Protein AF-Q206L1-F1 (afdb_monomer_lite)

Secondary structure (DSSP, 8-state):
---EEEETTEEEEEHHHHHHHTSTTS-HHHHHHHHHHTTPPPEEPPHHHHHHHHHTTSS-TT----EEEEHHHHHHHHHHHHHSS----S--HHHHHHHHTT-TT-TT-EEEEE-GGG-EEEEE-GGG-SSTT---EEETTT--EE-HHHHTT--SSPP-SSS--TT--GGGGGGT-EE-GGGTT--

Structure (mmCIF, N/CA/C/O backbone):
data_AF-Q206L1-F1
#
_entry.id   AF-Q206L1-F1
#
loop_
_atom_site.group_PDB
_atom_site.id
_atom_site.type_symbol
_atom_site.label_atom_id
_atom_site.label_alt_id
_atom_site.label_comp_id
_atom_site.label_asym_id
_atom_site.label_entity_id
_atom_site.label_seq_id
_atom_site.pdbx_PDB_ins_code
_atom_site.Cartn_x
_atom_site.Cartn_y
_atom_site.Cartn_z
_atom_site.occupancy
_atom_site.B_iso_or_equiv
_atom_site.auth_seq_id
_atom_site.auth_comp_id
_atom_site.auth_asym_id
_atom_site.auth_atom_id
_atom_site.pdbx_PDB_model_num
ATOM 1 N N . THR A 1 1 ? -6.401 2.560 -10.854 1.00 87.06 1 THR A N 1
ATOM 2 C CA . THR A 1 1 ? -6.120 1.161 -11.241 1.00 87.06 1 THR A CA 1
ATOM 3 C C . THR A 1 1 ? -4.678 1.054 -11.681 1.00 87.06 1 THR A C 1
ATOM 5 O O . THR A 1 1 ? -4.236 1.951 -12.383 1.00 87.06 1 THR A O 1
ATOM 8 N N . ILE A 1 2 ? -3.950 0.020 -11.250 1.00 95.31 2 ILE A N 1
ATOM 9 C CA . ILE A 1 2 ? -2.530 -0.194 -11.577 1.00 95.31 2 ILE A CA 1
ATOM 10 C C . ILE A 1 2 ? -2.391 -1.549 -12.277 1.00 95.31 2 ILE A C 1
ATOM 12 O O . ILE A 1 2 ? -2.955 -2.538 -11.804 1.00 95.31 2 ILE A O 1
ATOM 16 N N . SER A 1 3 ? -1.661 -1.594 -13.390 1.00 96.69 3 SER A N 1
ATOM 17 C CA . SER A 1 3 ? -1.400 -2.824 -14.142 1.00 96.69 3 SER A CA 1
ATOM 18 C C . SER A 1 3 ? -0.397 -3.704 -13.397 1.00 96.69 3 SER A C 1
ATOM 20 O O . SER A 1 3 ? 0.525 -3.206 -12.746 1.00 96.69 3 SER A O 1
ATOM 22 N N . CYS A 1 4 ? -0.571 -5.024 -13.472 1.00 97.00 4 CYS A N 1
ATOM 23 C CA . CYS A 1 4 ? 0.280 -5.975 -12.761 1.00 97.00 4 CYS A CA 1
ATOM 24 C C . CYS A 1 4 ? 0.415 -7.309 -13.500 1.00 97.00 4 CYS A C 1
ATOM 26 O O . CYS A 1 4 ? -0.412 -7.650 -14.343 1.00 97.00 4 CYS A O 1
ATOM 28 N N . PHE A 1 5 ? 1.440 -8.071 -13.124 1.00 97.12 5 PHE A N 1
ATOM 29 C CA . PHE A 1 5 ? 1.641 -9.468 -13.507 1.00 97.12 5 PHE A CA 1
ATOM 30 C C . PHE A 1 5 ? 1.556 -10.354 -12.265 1.00 97.12 5 PHE A C 1
ATOM 32 O O . PHE A 1 5 ? 1.942 -9.925 -11.181 1.00 97.12 5 PHE A O 1
ATOM 39 N N . VAL A 1 6 ? 1.087 -11.593 -12.396 1.00 95.38 6 VAL A N 1
ATOM 40 C CA . VAL A 1 6 ? 1.161 -12.574 -11.302 1.00 95.38 6 VAL A CA 1
ATOM 41 C C . VAL A 1 6 ? 2.458 -13.363 -11.456 1.00 95.38 6 VAL A C 1
ATOM 43 O O . VAL A 1 6 ? 2.647 -14.041 -12.460 1.00 95.38 6 VAL A O 1
ATOM 46 N N . VAL A 1 7 ? 3.359 -13.258 -10.477 1.00 92.44 7 VAL A N 1
ATOM 47 C CA . VAL A 1 7 ? 4.666 -13.933 -10.479 1.00 92.44 7 VAL A CA 1
ATOM 48 C C . VAL A 1 7 ? 4.878 -14.575 -9.114 1.00 92.44 7 VAL A C 1
ATOM 50 O O . VAL A 1 7 ? 4.845 -13.886 -8.096 1.00 92.44 7 VAL A O 1
ATOM 53 N N . GLY A 1 8 ? 5.075 -15.896 -9.082 1.00 87.75 8 GLY A N 1
ATOM 54 C CA . GLY A 1 8 ? 5.269 -16.632 -7.827 1.00 87.75 8 GLY A CA 1
ATOM 55 C C . GLY A 1 8 ? 4.075 -16.535 -6.870 1.00 87.75 8 GLY A C 1
ATOM 56 O O . GLY A 1 8 ? 4.268 -16.410 -5.668 1.00 87.75 8 GLY A O 1
ATOM 57 N N . GLY A 1 9 ? 2.845 -16.518 -7.400 1.00 89.06 9 GLY A N 1
ATOM 58 C CA . GLY A 1 9 ? 1.613 -16.434 -6.603 1.00 89.06 9 GLY A CA 1
ATOM 59 C C . GLY A 1 9 ? 1.243 -15.030 -6.110 1.00 89.06 9 GLY A C 1
ATOM 60 O O . GLY A 1 9 ? 0.173 -14.856 -5.537 1.00 89.06 9 GLY A O 1
ATOM 61 N N . GLU A 1 10 ? 2.068 -14.013 -6.376 1.00 91.69 10 GLU A N 1
ATOM 62 C CA . GLU A 1 10 ? 1.824 -12.640 -5.933 1.00 91.69 10 GLU A CA 1
ATOM 63 C C . GLU A 1 10 ? 1.714 -11.666 -7.112 1.00 91.69 10 GLU A C 1
ATOM 65 O O . GLU A 1 10 ? 2.395 -11.797 -8.133 1.00 91.69 10 GLU A O 1
ATOM 70 N N . LYS A 1 11 ? 0.852 -10.654 -6.970 1.00 95.06 11 LYS A N 1
ATOM 71 C CA . LYS A 1 11 ? 0.745 -9.563 -7.943 1.00 95.06 11 LYS A CA 1
ATOM 72 C C . LYS A 1 11 ? 1.973 -8.655 -7.847 1.00 95.06 11 LYS A C 1
ATOM 74 O O . LYS A 1 11 ? 2.296 -8.146 -6.778 1.00 95.06 11 LYS A O 1
ATOM 79 N N . ARG A 1 12 ? 2.611 -8.412 -8.986 1.00 96.69 12 ARG A N 1
ATOM 80 C CA . ARG A 1 12 ? 3.747 -7.512 -9.200 1.00 96.69 12 ARG A CA 1
ATOM 81 C C . ARG A 1 12 ? 3.274 -6.325 -10.039 1.00 96.69 12 ARG A C 1
ATOM 83 O O . ARG A 1 12 ? 2.954 -6.489 -11.214 1.00 96.69 12 ARG A O 1
ATOM 90 N N . LEU A 1 13 ? 3.152 -5.158 -9.422 1.00 97.38 13 LEU A N 1
ATOM 91 C CA . LEU A 1 13 ? 2.578 -3.942 -9.987 1.00 97.38 13 LEU A CA 1
ATOM 92 C C . LEU A 1 13 ? 3.625 -3.143 -10.756 1.00 97.38 13 LEU A C 1
ATOM 94 O O . LEU A 1 13 ? 4.782 -3.087 -10.349 1.00 97.38 13 LEU A O 1
ATOM 98 N N . CYS A 1 14 ? 3.194 -2.474 -11.824 1.00 97.56 14 CYS A N 1
ATOM 99 C CA . CYS A 1 14 ? 4.008 -1.533 -12.587 1.00 97.56 14 CYS A CA 1
ATOM 100 C C . CYS A 1 14 ? 4.418 -0.341 -11.707 1.00 97.56 14 CYS A C 1
ATOM 102 O O . CYS A 1 14 ? 3.600 0.531 -11.398 1.00 97.56 14 CYS A O 1
ATOM 104 N N . LEU A 1 15 ? 5.693 -0.294 -11.307 1.00 96.00 15 LEU A N 1
ATOM 105 C CA . LEU A 1 15 ? 6.209 0.730 -10.398 1.00 96.00 15 LEU A CA 1
ATOM 106 C C . LEU A 1 15 ? 6.062 2.154 -10.969 1.00 96.00 15 LEU A C 1
ATOM 108 O O . LEU A 1 15 ? 5.567 3.012 -10.239 1.00 96.00 15 LEU A O 1
ATOM 112 N N . PRO A 1 16 ? 6.364 2.433 -12.258 1.00 94.81 16 PRO A N 1
ATOM 113 C CA . PRO A 1 16 ? 6.141 3.760 -12.835 1.00 94.81 16 PRO A CA 1
ATOM 114 C C . PRO A 1 16 ? 4.704 4.277 -12.698 1.00 94.81 16 PRO A C 1
ATOM 116 O O . PRO A 1 16 ? 4.509 5.471 -12.491 1.00 94.81 16 PRO A O 1
ATOM 119 N N . GLN A 1 17 ? 3.690 3.406 -12.776 1.00 95.38 17 GLN A N 1
ATOM 120 C CA . GLN A 1 17 ? 2.304 3.835 -12.572 1.00 95.38 17 GLN A CA 1
ATOM 121 C C . GLN A 1 17 ? 2.068 4.280 -11.128 1.00 95.38 17 GLN A C 1
ATOM 123 O O . GLN A 1 17 ? 1.460 5.322 -10.916 1.00 95.38 17 GLN A O 1
ATOM 128 N N . ILE A 1 18 ? 2.584 3.539 -10.142 1.00 94.62 18 ILE A N 1
ATOM 129 C CA . ILE A 1 18 ? 2.449 3.894 -8.720 1.00 94.62 18 ILE A CA 1
ATOM 130 C C . ILE A 1 18 ? 3.124 5.238 -8.438 1.00 94.62 18 ILE A C 1
ATOM 132 O O . ILE A 1 18 ? 2.504 6.107 -7.824 1.00 94.62 18 ILE A O 1
ATOM 136 N N . LEU A 1 19 ? 4.354 5.421 -8.925 1.00 93.00 19 LEU A N 1
ATOM 137 C CA . LEU A 1 19 ? 5.126 6.652 -8.738 1.00 93.00 19 LEU A CA 1
ATOM 138 C C . LEU A 1 19 ? 4.424 7.864 -9.365 1.00 93.00 19 LEU A C 1
ATOM 140 O O . LEU A 1 19 ? 4.343 8.917 -8.747 1.00 93.00 19 LEU A O 1
ATOM 144 N N . ASN A 1 20 ? 3.859 7.704 -10.564 1.00 91.81 20 ASN A N 1
ATOM 145 C CA . ASN A 1 20 ? 3.236 8.808 -11.295 1.00 91.81 20 ASN A CA 1
ATOM 146 C C . ASN A 1 20 ? 1.766 9.059 -10.922 1.00 91.81 20 ASN A C 1
ATOM 148 O O . ASN A 1 20 ? 1.205 10.070 -11.350 1.00 91.81 20 ASN A O 1
ATOM 152 N N . SER A 1 21 ? 1.128 8.166 -10.155 1.00 91.31 21 SER A N 1
ATOM 153 C CA . SER A 1 21 ? -0.271 8.325 -9.743 1.00 91.31 21 SER A CA 1
ATOM 154 C C . SER A 1 21 ? -0.465 8.416 -8.232 1.00 91.31 21 SER A C 1
ATOM 156 O O . SER A 1 21 ? -1.065 9.375 -7.766 1.00 91.31 21 SER A O 1
ATOM 158 N N . VAL A 1 22 ? -0.011 7.421 -7.463 1.00 89.06 22 VAL A N 1
ATOM 159 C CA . VAL A 1 22 ? -0.307 7.318 -6.020 1.00 89.06 22 VAL A CA 1
ATOM 160 C C . VAL A 1 22 ? 0.711 8.093 -5.192 1.00 89.06 22 VAL A C 1
ATOM 162 O O . VAL A 1 22 ? 0.342 8.728 -4.212 1.00 89.06 22 VAL A O 1
ATOM 165 N N . LEU A 1 23 ? 1.982 8.049 -5.593 1.00 91.50 23 LEU A N 1
ATOM 166 C CA . LEU A 1 23 ? 3.100 8.650 -4.861 1.00 91.50 23 LEU A CA 1
ATOM 167 C C . LEU A 1 23 ? 3.676 9.879 -5.577 1.00 91.50 23 LEU A C 1
ATOM 169 O O . LEU A 1 23 ? 4.836 10.224 -5.375 1.00 91.50 23 LEU A O 1
ATOM 173 N N . ARG A 1 24 ? 2.863 10.540 -6.409 1.00 92.44 24 ARG A N 1
ATOM 174 C CA . ARG A 1 24 ? 3.289 11.667 -7.253 1.00 92.44 24 ARG A CA 1
ATOM 175 C C . ARG A 1 24 ? 3.844 12.846 -6.448 1.00 92.44 24 ARG A C 1
ATOM 177 O O . ARG A 1 24 ? 4.715 13.555 -6.941 1.00 92.44 24 ARG A O 1
ATOM 184 N N . ASP A 1 25 ? 3.344 13.035 -5.231 1.00 89.31 25 ASP A N 1
ATOM 185 C CA . ASP A 1 25 ? 3.711 14.152 -4.357 1.00 89.31 25 ASP A CA 1
ATOM 186 C C . ASP A 1 25 ? 4.982 13.883 -3.526 1.00 89.31 25 ASP A C 1
ATOM 188 O O . ASP A 1 25 ? 5.406 14.737 -2.750 1.00 89.31 25 ASP A O 1
ATOM 192 N N . PHE A 1 26 ? 5.614 12.715 -3.695 1.00 90.25 26 PHE A N 1
ATOM 193 C CA . PHE A 1 26 ? 6.848 12.341 -3.006 1.00 90.25 26 PHE A CA 1
ATOM 194 C C . PHE A 1 26 ? 8.031 12.340 -3.968 1.00 90.25 26 PHE A C 1
ATOM 196 O O . PHE A 1 26 ? 7.932 11.915 -5.121 1.00 90.25 26 PHE A O 1
ATOM 203 N N . SER A 1 27 ? 9.192 12.784 -3.487 1.00 92.12 27 SER A N 1
ATOM 204 C CA . SER A 1 27 ? 10.408 12.717 -4.293 1.00 92.12 27 SER A CA 1
ATOM 205 C C . SER A 1 27 ? 10.896 11.272 -4.420 1.00 92.12 27 SER A C 1
ATOM 207 O O . SER A 1 27 ? 10.748 10.462 -3.504 1.00 92.12 27 SER A O 1
ATOM 209 N N . LEU A 1 28 ? 11.561 10.947 -5.532 1.00 90.56 28 LEU A N 1
ATOM 210 C CA . LEU A 1 28 ? 12.169 9.621 -5.704 1.00 90.56 28 LEU A CA 1
ATOM 211 C C . LEU A 1 28 ? 13.177 9.299 -4.595 1.00 90.56 28 LEU A C 1
ATOM 213 O O . LEU A 1 28 ? 13.288 8.147 -4.193 1.00 90.56 28 LEU A O 1
ATOM 217 N N . GLN A 1 29 ? 13.880 10.306 -4.071 1.00 92.38 29 GLN A N 1
ATOM 218 C CA . GLN A 1 29 ? 14.803 10.126 -2.954 1.00 92.38 29 GLN A CA 1
ATOM 219 C C . GLN A 1 29 ? 14.070 9.690 -1.677 1.00 92.38 29 GLN A C 1
ATOM 221 O O . GLN A 1 29 ? 14.523 8.765 -1.010 1.00 92.38 29 GLN A O 1
ATOM 226 N N . GLN A 1 30 ? 12.930 10.314 -1.358 1.00 91.00 30 GLN A N 1
ATOM 227 C CA . GLN A 1 30 ? 12.102 9.921 -0.213 1.00 91.00 30 GLN A CA 1
ATOM 228 C C . GLN A 1 30 ? 11.553 8.505 -0.387 1.00 91.00 30 GLN A C 1
ATOM 230 O O . GLN A 1 30 ? 11.648 7.692 0.528 1.00 91.00 30 GLN A O 1
ATOM 235 N N . ILE A 1 31 ? 11.026 8.196 -1.574 1.00 92.19 31 ILE A N 1
ATOM 236 C CA . ILE A 1 31 ? 10.470 6.875 -1.876 1.00 92.19 31 ILE A CA 1
ATOM 237 C C . ILE A 1 31 ? 11.550 5.796 -1.745 1.00 92.19 31 ILE A C 1
ATOM 239 O O . ILE A 1 31 ? 11.323 4.792 -1.076 1.00 92.19 31 ILE A O 1
ATOM 243 N N . ASN A 1 32 ? 12.734 6.017 -2.322 1.00 92.56 32 ASN A N 1
ATOM 244 C CA . ASN A 1 32 ? 13.849 5.074 -2.227 1.00 92.56 32 ASN A CA 1
ATOM 245 C C . ASN A 1 32 ? 14.324 4.895 -0.778 1.00 92.56 32 ASN A C 1
ATOM 247 O O . ASN A 1 32 ? 14.518 3.763 -0.356 1.00 92.56 32 ASN A O 1
ATOM 251 N N . SER A 1 33 ? 14.416 5.978 0.004 1.00 92.19 33 SER A N 1
ATOM 252 C CA . SER A 1 33 ? 14.779 5.899 1.426 1.00 92.19 33 SER A CA 1
ATOM 253 C C . SER A 1 33 ? 13.815 5.015 2.223 1.00 92.19 33 SER A C 1
ATOM 255 O O . SER A 1 33 ? 14.254 4.231 3.059 1.00 92.19 33 SER A O 1
ATOM 257 N N . VAL A 1 34 ? 12.509 5.122 1.963 1.00 90.56 34 VAL A N 1
ATOM 258 C CA . VAL A 1 34 ? 11.498 4.290 2.634 1.00 90.56 34 VAL A CA 1
ATOM 259 C C . VAL A 1 34 ? 11.535 2.851 2.119 1.00 90.56 34 VAL A C 1
ATOM 261 O O . VAL A 1 34 ? 11.386 1.917 2.904 1.00 90.56 34 VAL A O 1
ATOM 264 N N . CYS A 1 35 ? 11.771 2.637 0.822 1.00 92.56 35 CYS A N 1
ATOM 265 C CA . CYS A 1 35 ? 11.992 1.293 0.288 1.00 92.56 35 CYS A CA 1
ATOM 266 C C . CYS A 1 35 ? 13.179 0.599 0.972 1.00 92.56 35 CYS A C 1
ATOM 268 O O . CYS A 1 35 ? 13.054 -0.568 1.343 1.00 92.56 35 CYS A O 1
ATOM 270 N N . ASP A 1 36 ? 14.288 1.311 1.180 1.00 91.62 36 ASP A N 1
ATOM 271 C CA . ASP A 1 36 ? 15.475 0.779 1.852 1.00 91.62 36 ASP A CA 1
ATOM 272 C C . ASP A 1 36 ? 15.186 0.442 3.324 1.00 91.62 36 ASP A C 1
ATOM 274 O O . ASP A 1 36 ? 15.521 -0.653 3.781 1.00 91.62 36 ASP A O 1
ATOM 278 N N . GLU A 1 37 ? 14.498 1.333 4.048 1.00 89.50 37 GLU A N 1
ATOM 279 C CA . GLU A 1 37 ? 14.105 1.125 5.450 1.00 89.50 37 GLU A CA 1
ATOM 280 C C . GLU A 1 37 ? 13.175 -0.086 5.629 1.00 89.50 37 GLU A C 1
ATOM 282 O O . GLU A 1 37 ? 13.319 -0.862 6.577 1.00 89.50 37 GLU A O 1
ATOM 287 N N . LEU A 1 38 ? 12.230 -0.271 4.704 1.00 88.44 38 LEU A N 1
ATOM 288 C CA . LEU A 1 38 ? 11.248 -1.359 4.733 1.00 88.44 38 LEU A CA 1
ATOM 289 C C . LEU A 1 38 ? 11.743 -2.662 4.095 1.00 88.44 38 LEU A C 1
ATOM 291 O O . LEU A 1 38 ? 10.991 -3.648 4.073 1.00 88.44 38 LEU A O 1
ATOM 295 N N . HIS A 1 39 ? 12.978 -2.668 3.583 1.00 90.81 39 HIS A N 1
ATOM 296 C CA . HIS A 1 39 ? 13.577 -3.762 2.818 1.00 90.81 39 HIS A CA 1
ATOM 297 C C . HIS A 1 39 ? 12.719 -4.204 1.621 1.00 90.81 39 HIS A C 1
ATOM 299 O O . HIS A 1 39 ? 12.526 -5.394 1.368 1.00 90.81 39 HIS A O 1
ATOM 305 N N . ILE A 1 40 ? 12.185 -3.234 0.879 1.00 92.50 40 ILE A N 1
ATOM 306 C CA . ILE A 1 40 ? 11.363 -3.472 -0.307 1.00 92.50 40 ILE A CA 1
ATOM 307 C C . ILE A 1 40 ? 12.257 -3.749 -1.513 1.00 92.50 40 ILE A C 1
ATOM 309 O O . ILE A 1 40 ? 13.056 -2.913 -1.932 1.00 92.50 40 ILE A O 1
ATOM 313 N N . TYR A 1 41 ? 12.056 -4.909 -2.136 1.00 91.88 41 TYR A N 1
ATOM 314 C CA . TYR A 1 41 ? 12.749 -5.280 -3.364 1.00 91.88 41 TYR A CA 1
ATOM 315 C C . TYR A 1 41 ? 11.878 -5.037 -4.602 1.00 91.88 41 TYR A C 1
ATOM 317 O O . TYR A 1 41 ? 10.851 -5.691 -4.807 1.00 91.88 41 TYR A O 1
ATOM 325 N N . CYS A 1 42 ? 12.331 -4.136 -5.476 1.00 94.50 42 CYS A N 1
ATOM 326 C CA . CYS A 1 42 ? 11.728 -3.917 -6.788 1.00 94.50 42 CYS A CA 1
ATOM 327 C C . CYS A 1 42 ? 12.460 -4.737 -7.862 1.00 94.50 42 CYS A C 1
ATOM 329 O O . CYS A 1 42 ? 13.630 -4.496 -8.157 1.00 94.50 42 CYS A O 1
ATOM 331 N N . SER A 1 43 ? 11.762 -5.687 -8.483 1.00 94.94 43 SER A N 1
ATOM 332 C CA . SER A 1 43 ? 12.305 -6.498 -9.579 1.00 94.94 43 SER A CA 1
ATOM 333 C C . SER A 1 43 ? 12.213 -5.758 -10.913 1.00 94.94 43 SER A C 1
ATOM 335 O O . SER A 1 43 ? 11.351 -4.904 -11.099 1.00 94.94 43 SER A O 1
ATOM 337 N N . ARG A 1 44 ? 13.041 -6.115 -11.894 1.00 96.50 44 ARG A N 1
ATOM 338 C CA . ARG A 1 44 ? 12.900 -5.606 -13.267 1.00 96.50 44 ARG A CA 1
ATOM 339 C C . ARG A 1 44 ? 11.920 -6.473 -14.064 1.00 96.50 44 ARG A C 1
ATOM 341 O O . ARG A 1 44 ? 11.883 -7.683 -13.865 1.00 96.50 44 ARG A O 1
ATOM 348 N N . CYS A 1 45 ? 11.160 -5.866 -14.975 1.00 97.19 45 CYS A N 1
ATOM 349 C CA . CYS A 1 45 ? 10.383 -6.603 -15.973 1.00 97.19 45 CYS A CA 1
ATOM 350 C C . CYS A 1 45 ? 11.287 -7.504 -16.830 1.00 97.19 45 CYS A C 1
ATOM 352 O O . CYS A 1 45 ? 12.401 -7.110 -17.188 1.00 97.19 45 CYS A O 1
ATOM 354 N N . THR A 1 46 ? 10.772 -8.667 -17.229 1.00 97.75 46 THR A N 1
ATOM 355 C CA . THR A 1 46 ? 11.318 -9.429 -18.362 1.00 97.75 46 THR A CA 1
ATOM 356 C C . THR A 1 46 ? 11.052 -8.693 -19.682 1.00 97.75 46 THR A C 1
ATOM 358 O O . THR A 1 46 ? 10.253 -7.752 -19.724 1.00 97.75 46 THR A O 1
ATOM 361 N N . ALA A 1 47 ? 11.703 -9.117 -20.772 1.00 97.44 47 ALA A N 1
ATOM 362 C CA . ALA A 1 47 ? 11.448 -8.557 -22.102 1.00 97.44 47 ALA A CA 1
ATOM 363 C C . ALA A 1 47 ? 9.959 -8.665 -22.485 1.00 97.44 47 ALA A C 1
ATOM 365 O O . ALA A 1 47 ? 9.355 -7.665 -22.866 1.00 97.44 47 ALA A O 1
ATOM 366 N N . ASP A 1 48 ? 9.348 -9.832 -22.257 1.00 97.69 48 ASP A N 1
ATOM 367 C CA . ASP A 1 48 ? 7.931 -10.077 -22.555 1.00 97.69 48 ASP A CA 1
ATOM 368 C C . ASP A 1 48 ? 6.998 -9.191 -21.720 1.00 97.69 48 ASP A C 1
ATOM 370 O O . ASP A 1 48 ? 6.058 -8.594 -22.240 1.00 97.69 48 ASP A O 1
ATOM 374 N N . GLN A 1 49 ? 7.271 -9.048 -20.417 1.00 97.75 49 GLN A N 1
ATOM 375 C CA . GLN A 1 49 ? 6.487 -8.174 -19.538 1.00 97.75 49 GLN A CA 1
ATOM 376 C C . GLN A 1 49 ? 6.573 -6.708 -19.976 1.00 97.75 49 GLN A C 1
ATOM 378 O O . GLN A 1 49 ? 5.565 -6.000 -19.972 1.00 97.75 49 GLN A O 1
ATOM 383 N N . LEU A 1 50 ? 7.769 -6.248 -20.357 1.00 98.00 50 LEU A N 1
ATOM 384 C CA . LEU A 1 50 ? 7.978 -4.884 -20.833 1.00 98.00 50 LEU A CA 1
ATOM 385 C C . LEU A 1 50 ? 7.216 -4.630 -22.140 1.00 98.00 50 LEU A C 1
ATOM 387 O O . LEU A 1 50 ? 6.578 -3.586 -22.265 1.00 98.00 50 LEU A O 1
ATOM 391 N N . GLU A 1 51 ? 7.248 -5.579 -23.075 1.00 97.88 51 GLU A N 1
ATOM 392 C CA . GLU A 1 51 ? 6.532 -5.472 -24.349 1.00 97.88 51 GLU A CA 1
ATOM 393 C C . GLU A 1 51 ? 5.014 -5.428 -24.143 1.00 97.88 51 GLU A C 1
ATOM 395 O O . GLU A 1 51 ? 4.342 -4.550 -24.679 1.00 97.88 51 GLU A O 1
ATOM 400 N N . ILE A 1 52 ? 4.469 -6.285 -23.271 1.00 97.88 52 ILE A N 1
ATOM 401 C CA . ILE A 1 52 ? 3.039 -6.266 -22.928 1.00 97.88 52 ILE A CA 1
ATOM 402 C C . ILE A 1 52 ? 2.624 -4.897 -22.372 1.00 97.88 52 ILE A C 1
ATOM 404 O O . ILE A 1 52 ? 1.596 -4.353 -22.776 1.00 97.88 52 ILE A O 1
ATOM 408 N N . LEU A 1 53 ? 3.416 -4.305 -21.469 1.00 97.50 53 LEU A N 1
ATOM 409 C CA . LEU A 1 53 ? 3.113 -2.977 -20.923 1.00 97.50 53 LEU A CA 1
ATOM 410 C C . LEU A 1 53 ? 3.152 -1.876 -21.995 1.00 97.50 53 LEU A C 1
ATOM 412 O O . LEU A 1 53 ? 2.370 -0.927 -21.904 1.00 97.50 53 LEU A O 1
ATOM 416 N N . LYS A 1 54 ? 4.025 -1.992 -23.002 1.00 97.62 54 LYS A N 1
ATOM 417 C CA . LYS A 1 54 ? 4.098 -1.052 -24.133 1.00 97.62 54 LYS A CA 1
ATOM 418 C C . LYS A 1 54 ? 2.888 -1.178 -25.052 1.00 97.62 54 LYS A C 1
ATOM 420 O O . LYS A 1 54 ? 2.218 -0.184 -25.315 1.00 97.62 54 LYS A O 1
ATOM 425 N N . VAL A 1 55 ? 2.562 -2.399 -25.476 1.00 97.62 55 VAL A N 1
ATOM 426 C CA . VAL A 1 55 ? 1.420 -2.680 -26.362 1.00 97.62 55 VAL A CA 1
ATOM 427 C C . VAL A 1 55 ? 0.092 -2.279 -25.713 1.00 97.62 55 VAL A C 1
ATOM 429 O O . VAL A 1 55 ? -0.782 -1.738 -26.382 1.00 97.62 55 VAL A O 1
ATOM 432 N N . MET A 1 56 ? -0.044 -2.466 -24.398 1.00 96.38 56 MET A N 1
ATOM 433 C CA . MET A 1 56 ? -1.226 -2.041 -23.635 1.00 96.38 56 MET A CA 1
ATOM 434 C C . MET A 1 56 ? -1.276 -0.526 -23.363 1.00 96.38 56 MET A C 1
ATOM 436 O O . MET A 1 56 ? -2.172 -0.061 -22.659 1.00 96.38 56 MET A O 1
ATOM 440 N N . GLY A 1 57 ? -0.312 0.254 -23.867 1.00 95.56 57 GLY A N 1
ATOM 441 C CA . GLY A 1 57 ? -0.263 1.709 -23.702 1.00 95.56 57 GLY A CA 1
ATOM 442 C C . GLY A 1 57 ? 0.045 2.174 -22.276 1.00 95.56 57 GLY A C 1
ATOM 443 O O . GLY A 1 57 ? -0.184 3.334 -21.944 1.00 95.56 57 GLY A O 1
ATOM 444 N N . ILE A 1 58 ? 0.553 1.286 -21.416 1.00 95.94 58 ILE A N 1
ATOM 445 C CA . ILE A 1 58 ? 0.920 1.615 -20.032 1.00 95.94 58 ILE A CA 1
ATOM 446 C C . ILE A 1 58 ? 2.262 2.349 -19.979 1.00 95.94 58 ILE A C 1
ATOM 448 O O . ILE A 1 58 ? 2.456 3.230 -19.143 1.00 95.94 58 ILE A O 1
ATOM 452 N N . LEU A 1 59 ? 3.190 1.977 -20.864 1.00 96.06 59 LEU A N 1
ATOM 453 C CA . LEU A 1 59 ? 4.508 2.590 -21.007 1.00 96.06 59 LEU A CA 1
ATOM 454 C C . LEU A 1 59 ? 4.737 3.029 -22.459 1.00 96.06 59 LEU A C 1
ATOM 456 O O . LEU A 1 59 ? 4.237 2.376 -23.374 1.00 96.06 59 LEU A O 1
ATOM 460 N N . PRO A 1 60 ? 5.531 4.085 -22.704 1.00 96.19 60 PRO A N 1
ATOM 461 C CA . PRO A 1 60 ? 5.917 4.451 -24.062 1.00 96.19 60 PRO A CA 1
ATOM 462 C C . PRO A 1 60 ? 6.843 3.391 -24.679 1.00 96.19 60 PRO A C 1
ATOM 464 O O . PRO A 1 60 ? 7.651 2.773 -23.981 1.00 96.19 60 PRO A O 1
ATOM 467 N N . PHE A 1 61 ? 6.806 3.234 -26.007 1.00 95.69 61 PHE A N 1
ATOM 468 C CA . PHE A 1 61 ? 7.688 2.299 -26.724 1.00 95.69 61 PHE A CA 1
ATOM 469 C C . PHE A 1 61 ? 9.184 2.579 -26.506 1.00 95.69 61 PHE A C 1
ATOM 471 O O . PHE A 1 61 ? 9.993 1.649 -26.527 1.00 95.69 61 PHE A O 1
ATOM 478 N N . SER A 1 62 ? 9.543 3.832 -26.210 1.00 96.75 62 SER A N 1
ATOM 479 C CA . SER A 1 62 ? 10.904 4.259 -25.868 1.00 96.75 62 SER A CA 1
ATOM 480 C C . SER A 1 62 ? 11.376 3.820 -24.477 1.00 96.75 62 SER A C 1
ATOM 482 O O . SER A 1 62 ? 12.557 3.971 -24.175 1.00 96.75 62 SER A O 1
ATOM 484 N N . ALA A 1 63 ? 10.500 3.277 -23.621 1.00 95.62 63 ALA A N 1
ATOM 485 C CA . ALA A 1 63 ? 10.877 2.851 -22.277 1.00 95.62 63 ALA A CA 1
ATOM 486 C C . ALA A 1 63 ? 11.944 1.734 -22.335 1.00 95.62 63 ALA A C 1
ATOM 488 O O . ALA A 1 63 ? 11.673 0.663 -22.895 1.00 95.62 63 ALA A O 1
ATOM 489 N N . PRO A 1 64 ? 13.142 1.944 -21.751 1.00 95.75 64 PRO A N 1
ATOM 490 C CA . PRO A 1 64 ? 14.232 0.970 -21.826 1.00 95.75 64 PRO A CA 1
ATOM 491 C C . PRO A 1 64 ? 14.073 -0.165 -20.808 1.00 95.75 64 PRO A C 1
ATOM 493 O O . PRO A 1 64 ? 14.587 -1.261 -21.001 1.00 95.75 64 PRO A O 1
ATOM 496 N N . SER A 1 65 ? 13.378 0.092 -19.698 1.00 96.31 65 SER A N 1
ATOM 497 C CA . SER A 1 65 ? 13.078 -0.895 -18.662 1.00 96.31 65 SER A CA 1
ATOM 498 C C . SER A 1 65 ? 11.893 -0.438 -17.812 1.00 96.31 65 SER A C 1
ATOM 500 O O . SER A 1 65 ? 11.461 0.712 -17.895 1.00 96.31 65 SER A O 1
ATOM 502 N N . CYS A 1 66 ? 11.373 -1.344 -16.988 1.00 96.75 66 CYS A N 1
ATOM 503 C CA . CYS A 1 66 ? 10.317 -1.057 -16.029 1.00 96.75 66 CYS A CA 1
ATOM 504 C C . CYS A 1 66 ? 10.559 -1.850 -14.741 1.00 96.75 66 CYS A C 1
ATOM 506 O O . CYS A 1 66 ? 10.898 -3.036 -14.796 1.00 96.75 66 CYS A O 1
ATOM 508 N N . GLY A 1 67 ? 10.404 -1.188 -13.595 1.00 96.81 67 GLY A N 1
ATOM 509 C CA . GLY A 1 67 ? 10.414 -1.829 -12.284 1.00 96.81 67 GLY A CA 1
ATOM 510 C C . GLY A 1 67 ? 9.040 -2.393 -11.923 1.00 96.81 67 GLY A C 1
ATOM 511 O O . GLY A 1 67 ? 8.006 -1.842 -12.301 1.00 96.81 67 GLY A O 1
ATOM 512 N N . LEU A 1 68 ? 9.037 -3.474 -11.155 1.00 97.38 68 LEU A N 1
ATOM 513 C CA . LEU A 1 68 ? 7.859 -4.093 -10.573 1.00 97.38 68 LEU A CA 1
ATOM 514 C C . LEU A 1 68 ? 8.013 -4.182 -9.055 1.00 97.38 68 LEU A C 1
ATOM 516 O O . LEU A 1 68 ? 9.067 -4.576 -8.560 1.00 97.38 68 LEU A O 1
ATOM 520 N N . ILE A 1 69 ? 6.941 -3.881 -8.332 1.00 96.94 69 ILE A N 1
ATOM 521 C CA . ILE A 1 69 ? 6.854 -3.983 -6.868 1.00 96.94 69 ILE A CA 1
ATOM 522 C C . ILE A 1 69 ? 5.743 -4.968 -6.496 1.00 96.94 69 ILE A C 1
ATOM 524 O O . ILE A 1 69 ? 4.740 -5.054 -7.203 1.00 96.94 69 ILE A O 1
ATOM 528 N N . THR A 1 70 ? 5.903 -5.760 -5.435 1.00 95.94 70 THR A N 1
ATOM 529 C CA . THR A 1 70 ? 4.815 -6.641 -4.972 1.00 95.94 70 THR A CA 1
ATOM 530 C C . THR A 1 70 ? 3.609 -5.821 -4.520 1.00 95.94 70 THR A C 1
ATOM 532 O O . THR A 1 70 ? 3.738 -4.657 -4.141 1.00 95.94 70 THR A O 1
ATOM 535 N N . LYS A 1 71 ? 2.413 -6.417 -4.538 1.00 94.56 71 LYS A N 1
ATOM 536 C CA . LYS A 1 71 ? 1.219 -5.772 -3.978 1.00 94.56 71 LYS A CA 1
ATOM 537 C C . LYS A 1 71 ? 1.395 -5.465 -2.500 1.00 94.56 71 LYS A C 1
ATOM 539 O O . LYS A 1 71 ? 1.122 -4.340 -2.091 1.00 94.56 71 LYS A O 1
ATOM 544 N N . THR A 1 72 ? 1.909 -6.432 -1.753 1.00 93.25 72 THR A N 1
ATOM 545 C CA . THR A 1 72 ? 2.234 -6.285 -0.338 1.00 93.25 72 THR A CA 1
ATOM 546 C C . THR A 1 72 ? 3.155 -5.088 -0.101 1.00 93.25 72 THR A C 1
ATOM 548 O O . THR A 1 72 ? 2.833 -4.211 0.697 1.00 93.25 72 THR A O 1
ATOM 551 N N . ASP A 1 73 ? 4.278 -5.001 -0.819 1.00 93.69 73 ASP A N 1
ATOM 552 C CA . ASP A 1 73 ? 5.246 -3.921 -0.620 1.00 93.69 73 ASP A CA 1
ATOM 553 C C . ASP A 1 73 ? 4.722 -2.574 -1.114 1.00 93.69 73 ASP A C 1
ATOM 555 O O . ASP A 1 73 ? 5.021 -1.551 -0.507 1.00 93.69 73 ASP A O 1
ATOM 559 N N . ALA A 1 74 ? 3.891 -2.547 -2.160 1.00 94.44 74 ALA A N 1
ATOM 560 C CA . ALA A 1 74 ? 3.213 -1.324 -2.572 1.00 94.44 74 ALA A CA 1
ATOM 561 C C . ALA A 1 74 ? 2.284 -0.798 -1.465 1.00 94.44 74 ALA A C 1
ATOM 563 O O . ALA A 1 74 ? 2.261 0.406 -1.214 1.00 94.44 74 ALA A O 1
ATOM 564 N N . GLU A 1 75 ? 1.551 -1.679 -0.777 1.00 92.00 75 GLU A N 1
ATOM 565 C CA . GLU A 1 75 ? 0.705 -1.302 0.361 1.00 92.00 75 GLU A CA 1
ATOM 566 C C . GLU A 1 75 ? 1.543 -0.844 1.564 1.00 92.00 75 GLU A C 1
ATOM 568 O O . GLU A 1 75 ? 1.223 0.191 2.151 1.00 92.00 75 GLU A O 1
ATOM 573 N N . ARG A 1 76 ? 2.658 -1.525 1.872 1.00 90.00 76 ARG A N 1
ATOM 574 C CA . ARG A 1 76 ? 3.616 -1.110 2.919 1.00 90.00 76 ARG A CA 1
ATOM 575 C C . ARG A 1 76 ? 4.214 0.267 2.638 1.00 90.00 76 ARG A C 1
ATOM 577 O O . ARG A 1 76 ? 4.191 1.131 3.511 1.00 90.00 76 ARG A O 1
ATOM 584 N N . LEU A 1 77 ? 4.693 0.486 1.415 1.00 91.19 77 LEU A N 1
ATOM 585 C CA . LEU A 1 77 ? 5.291 1.744 0.970 1.00 91.19 77 LEU A CA 1
ATOM 586 C C . LEU A 1 77 ? 4.285 2.893 1.023 1.00 91.19 77 LEU A C 1
ATOM 588 O O . LEU A 1 77 ? 4.570 3.948 1.586 1.00 91.19 77 LEU A O 1
ATOM 592 N N . CYS A 1 78 ? 3.088 2.682 0.467 1.00 90.25 78 CYS A N 1
ATOM 593 C CA . CYS A 1 78 ? 2.028 3.684 0.513 1.00 90.25 78 CYS A CA 1
ATOM 594 C C . CYS A 1 78 ? 1.627 3.986 1.955 1.00 90.25 78 CYS A C 1
ATOM 596 O O . CYS A 1 78 ? 1.386 5.143 2.278 1.00 90.25 78 CYS A O 1
ATOM 598 N N . ASN A 1 79 ? 1.572 2.977 2.825 1.00 85.56 79 ASN A N 1
ATOM 599 C CA . ASN A 1 79 ? 1.254 3.197 4.224 1.00 85.56 79 ASN A CA 1
ATOM 600 C C . ASN A 1 79 ? 2.313 4.046 4.931 1.00 85.56 79 ASN A C 1
ATOM 602 O O . ASN A 1 79 ? 1.967 5.018 5.594 1.00 85.56 79 ASN A O 1
ATOM 606 N N . ALA A 1 80 ? 3.592 3.737 4.730 1.00 86.19 80 ALA A N 1
ATOM 607 C CA . ALA A 1 80 ? 4.689 4.492 5.319 1.00 86.19 80 ALA A CA 1
ATOM 608 C C . ALA A 1 80 ? 4.730 5.952 4.835 1.00 86.19 80 ALA A C 1
ATOM 610 O O . ALA A 1 80 ? 4.883 6.862 5.644 1.00 86.19 80 ALA A O 1
ATOM 611 N N . LEU A 1 81 ? 4.526 6.195 3.538 1.00 86.38 81 LEU A N 1
ATOM 612 C CA . LEU A 1 81 ? 4.591 7.546 2.970 1.00 86.38 81 LEU A CA 1
ATOM 613 C C . LEU A 1 81 ? 3.330 8.378 3.231 1.00 86.38 81 LEU A C 1
ATOM 615 O O . LEU A 1 81 ? 3.428 9.558 3.551 1.00 86.38 81 LEU A O 1
ATOM 619 N N . LEU A 1 82 ? 2.142 7.783 3.095 1.00 80.38 82 LEU A N 1
ATOM 620 C CA . LEU A 1 82 ? 0.872 8.509 3.219 1.00 80.38 82 LEU A CA 1
ATOM 621 C C . LEU A 1 82 ? 0.390 8.614 4.669 1.00 80.38 82 LEU A C 1
ATOM 623 O O . LEU A 1 82 ? -0.343 9.544 5.003 1.00 80.38 82 LEU A O 1
ATOM 627 N N . TYR A 1 83 ? 0.760 7.653 5.519 1.00 69.81 83 TYR A N 1
ATOM 628 C CA . TYR A 1 83 ? 0.225 7.523 6.877 1.00 69.81 83 TYR A CA 1
ATOM 629 C C . TYR A 1 83 ? 1.308 7.332 7.958 1.00 69.81 83 TYR A C 1
ATOM 631 O O . TYR A 1 83 ? 0.996 7.462 9.140 1.00 69.81 83 TYR A O 1
ATOM 639 N N . GLY A 1 84 ? 2.563 7.059 7.580 1.00 59.72 84 GLY A N 1
ATOM 640 C CA . GLY A 1 84 ? 3.667 6.687 8.479 1.00 59.72 84 GLY A CA 1
ATOM 641 C C . GLY A 1 84 ? 4.507 7.839 9.038 1.00 59.72 84 GLY A C 1
ATOM 642 O O . GLY A 1 84 ? 5.520 7.589 9.681 1.00 59.72 84 GLY A O 1
ATOM 643 N N . GLY A 1 85 ? 4.092 9.092 8.866 1.00 49.94 85 GLY A N 1
ATOM 644 C CA . GLY A 1 85 ? 4.748 10.242 9.487 1.00 49.94 85 GLY A CA 1
ATOM 645 C C . GLY A 1 85 ? 3.721 11.294 9.873 1.00 49.94 85 GLY A C 1
ATOM 646 O O . GLY A 1 85 ? 3.330 12.091 9.035 1.00 49.94 85 GLY A O 1
ATOM 647 N N . ALA A 1 86 ? 3.265 11.270 11.128 1.00 38.41 86 ALA A N 1
ATOM 648 C CA . ALA A 1 86 ? 2.378 12.275 11.722 1.00 38.41 86 ALA A CA 1
ATOM 649 C C . ALA A 1 86 ? 1.159 12.669 10.854 1.00 38.41 86 ALA A C 1
ATOM 651 O O . ALA A 1 86 ? 1.109 13.739 10.252 1.00 38.41 86 ALA A O 1
ATOM 652 N N . TYR A 1 87 ? 0.107 11.844 10.868 1.00 36.38 87 TYR A N 1
ATOM 653 C CA . TYR A 1 87 ? -1.233 12.368 10.582 1.00 36.38 87 TYR A CA 1
ATOM 654 C C . TYR A 1 87 ? -1.602 13.355 11.717 1.00 36.38 87 TYR A C 1
ATOM 656 O O . TYR A 1 87 ? -1.395 13.012 12.886 1.00 36.38 87 TYR A O 1
ATOM 664 N N . PRO A 1 88 ? -2.128 14.561 11.413 1.00 42.72 88 PRO A N 1
ATOM 665 C CA . PRO A 1 88 ? -3.044 14.782 10.299 1.00 42.72 88 PRO A CA 1
ATOM 666 C C . PRO A 1 88 ? -2.628 15.844 9.256 1.00 42.72 88 PRO A C 1
ATOM 668 O O . PRO A 1 88 ? -2.011 16.848 9.609 1.00 42.72 88 PRO A O 1
ATOM 671 N N . PRO A 1 89 ? -3.068 15.712 7.985 1.00 35.50 89 PRO A N 1
ATOM 672 C CA . PRO A 1 89 ? -3.198 16.836 7.075 1.00 35.50 89 PRO A CA 1
ATOM 673 C C . PRO A 1 89 ? -4.187 17.857 7.670 1.00 35.50 89 PRO A C 1
ATOM 675 O O . PRO A 1 89 ? -5.186 17.479 8.298 1.00 35.50 89 PRO A O 1
ATOM 678 N N . PRO A 1 90 ? -3.947 19.163 7.489 1.00 40.88 90 PRO A N 1
ATOM 679 C CA . PRO A 1 90 ? -4.804 20.201 8.040 1.00 40.88 90 PRO A CA 1
ATOM 680 C C . PRO A 1 90 ? -6.078 20.366 7.194 1.00 40.88 90 PRO A C 1
ATOM 682 O O . PRO A 1 90 ? -6.056 21.091 6.208 1.00 40.88 90 PRO A O 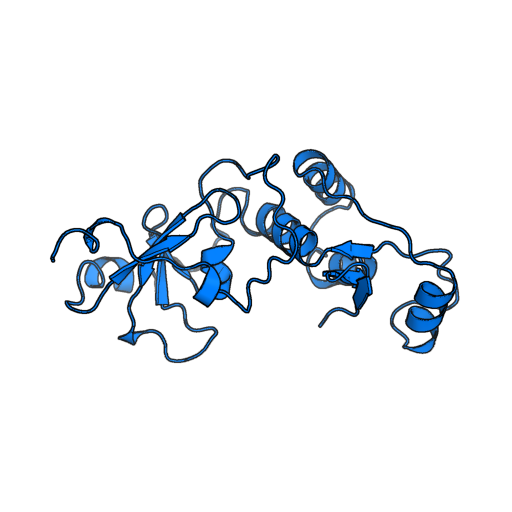1
ATOM 685 N N . CYS A 1 91 ? -7.180 19.698 7.572 1.00 33.06 91 CYS A N 1
ATOM 686 C CA . CYS A 1 91 ? -8.601 20.103 7.391 1.00 33.06 91 CYS A CA 1
ATOM 687 C C . CYS A 1 91 ? -9.535 18.884 7.561 1.00 33.06 91 CYS A C 1
ATOM 689 O O . CYS A 1 91 ? -9.267 17.841 6.985 1.00 33.06 91 CYS A O 1
ATOM 691 N N . LYS A 1 92 ? -10.676 18.888 8.265 1.00 40.47 92 LYS A N 1
ATOM 692 C CA . LYS A 1 92 ? -11.417 19.885 9.054 1.00 40.47 92 LYS A CA 1
ATOM 693 C C . LYS A 1 92 ? -11.749 19.228 10.403 1.00 40.47 92 LYS A C 1
ATOM 695 O O . LYS A 1 92 ? -12.402 18.187 10.433 1.00 40.47 92 LYS A O 1
ATOM 700 N N . LYS A 1 93 ? -11.310 19.832 11.510 1.00 42.59 93 LYS A N 1
ATOM 701 C CA . LYS A 1 93 ? -11.492 19.339 12.893 1.00 42.59 93 LYS A CA 1
ATOM 702 C C . LYS A 1 93 ? -12.955 19.243 13.360 1.00 42.59 93 LYS A C 1
ATOM 704 O O . LYS A 1 93 ? -13.199 18.776 14.464 1.00 42.59 93 LYS A O 1
ATOM 709 N N . GLU A 1 94 ? -13.923 19.653 12.547 1.00 41.97 94 GLU A N 1
ATOM 710 C CA . GLU A 1 94 ? -15.276 19.932 13.035 1.00 41.97 94 GLU A CA 1
ATOM 711 C C . GLU A 1 94 ? -16.262 18.763 12.912 1.00 41.97 94 GLU A C 1
ATOM 713 O O . GLU A 1 94 ? -17.231 18.745 13.657 1.00 41.97 94 GLU A O 1
ATOM 718 N N . LEU A 1 95 ? -16.019 17.750 12.065 1.00 43.62 95 LEU A N 1
ATOM 719 C CA . LEU A 1 95 ? -16.973 16.631 11.917 1.00 43.62 95 LEU A CA 1
ATOM 720 C C . LEU A 1 95 ? -16.583 15.365 12.700 1.00 43.62 95 LEU A C 1
ATOM 722 O O . LEU A 1 95 ? -17.450 14.610 13.130 1.00 43.62 95 LEU A O 1
ATOM 726 N N . ALA A 1 96 ? -15.285 15.133 12.925 1.00 47.72 96 ALA A N 1
ATOM 727 C CA . ALA A 1 96 ? -14.801 13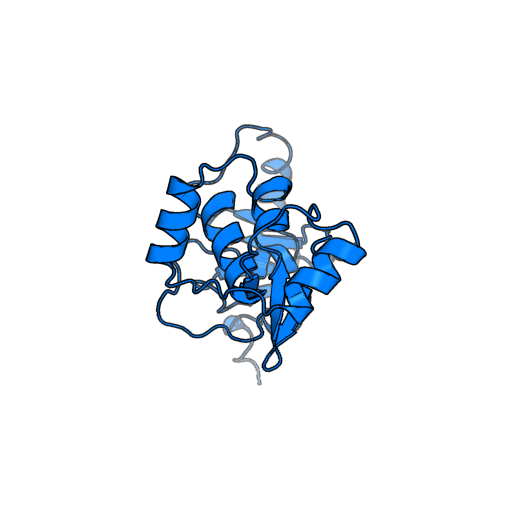.958 13.658 1.00 47.72 96 ALA A CA 1
ATOM 728 C C . ALA A 1 96 ? -14.938 14.1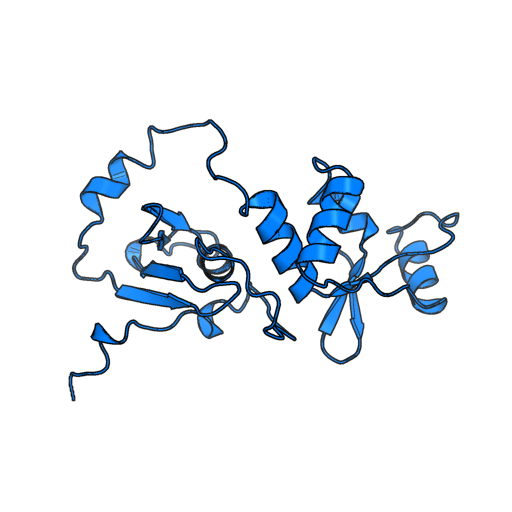10 15.185 1.00 47.72 96 ALA A C 1
ATOM 730 O O . ALA A 1 96 ? -15.185 13.128 15.882 1.00 47.72 96 ALA A O 1
ATOM 731 N N . ALA A 1 97 ? -14.831 15.338 15.707 1.00 46.31 97 ALA A N 1
ATOM 732 C CA . ALA A 1 97 ? -14.917 15.608 17.143 1.00 46.31 97 ALA A CA 1
ATOM 733 C C . ALA A 1 97 ? -16.330 15.372 17.710 1.00 46.31 97 ALA A C 1
ATOM 735 O O . ALA A 1 97 ? -16.467 14.887 18.831 1.00 46.31 97 ALA A O 1
ATOM 736 N N . SER A 1 98 ? -17.379 15.639 16.924 1.00 46.78 98 SER A N 1
ATOM 737 C CA . SER A 1 98 ? -18.774 15.455 17.350 1.00 46.78 98 SER A CA 1
ATOM 738 C C . SER A 1 98 ? -19.218 13.985 17.378 1.00 46.78 98 SER A C 1
ATOM 740 O O . SER A 1 98 ? -20.111 13.640 18.143 1.00 46.78 98 SER A O 1
ATOM 742 N N . LEU A 1 99 ? -18.580 13.107 16.592 1.00 50.94 99 LEU A N 1
ATOM 743 C CA . LEU A 1 99 ? -18.819 11.653 16.609 1.00 50.94 99 LEU A CA 1
ATOM 744 C C . LEU A 1 99 ? -17.956 10.926 17.655 1.00 50.94 99 LEU A C 1
ATOM 746 O O . LEU A 1 99 ? -18.396 9.933 18.230 1.00 50.94 99 LEU A O 1
ATOM 750 N N . ALA A 1 100 ? -16.752 11.431 17.943 1.00 48.69 100 ALA A N 1
ATOM 751 C CA . ALA A 1 100 ? -15.808 10.802 18.869 1.00 48.69 100 ALA A CA 1
ATOM 752 C C . ALA A 1 100 ? -16.255 10.826 20.345 1.00 48.69 100 ALA A C 1
ATOM 754 O O . ALA A 1 100 ? -15.850 9.950 21.101 1.00 48.69 100 ALA A O 1
ATOM 755 N N . LEU A 1 101 ? -17.100 11.782 20.750 1.00 51.12 101 LEU A N 1
ATOM 756 C CA . LEU A 1 101 ? -17.643 11.871 22.117 1.00 51.12 101 LEU A CA 1
ATOM 757 C C . LEU A 1 101 ? -18.913 11.024 22.340 1.00 51.12 101 LEU A C 1
ATOM 759 O O . LEU A 1 101 ? -19.272 10.776 23.485 1.00 51.12 101 LEU A O 1
ATOM 763 N N . GLY A 1 102 ? -19.586 10.572 21.273 1.00 51.09 102 GLY A N 1
ATOM 764 C CA . GLY A 1 102 ? -20.829 9.785 21.356 1.00 51.09 102 GLY A CA 1
ATOM 765 C C . GLY A 1 102 ? -20.676 8.291 21.045 1.00 51.09 102 GLY A C 1
ATOM 766 O O . GLY A 1 102 ? -21.590 7.517 21.310 1.00 51.09 102 GLY A O 1
ATOM 767 N N . LEU A 1 103 ? -19.535 7.876 20.486 1.00 52.50 103 LEU A N 1
ATOM 768 C CA . LEU A 1 103 ? -19.269 6.491 20.073 1.00 52.50 103 LEU A CA 1
ATOM 769 C C . LEU A 1 103 ? -18.656 5.610 21.168 1.00 52.50 103 LEU A C 1
ATOM 771 O O . LEU A 1 103 ? -18.435 4.427 20.916 1.00 52.50 103 LEU A O 1
ATOM 775 N N . GLU A 1 104 ? -18.389 6.154 22.362 1.00 50.81 104 GLU A N 1
ATOM 776 C CA . GLU A 1 104 ? -17.683 5.417 23.418 1.00 50.81 104 GLU A CA 1
ATOM 777 C C . GLU A 1 104 ? -18.372 4.108 23.818 1.00 50.81 104 GLU A C 1
ATOM 779 O O . GLU A 1 104 ? -17.645 3.205 24.197 1.00 50.81 104 GLU A O 1
ATOM 784 N N . LEU A 1 105 ? -19.688 3.926 23.652 1.00 54.34 105 LEU A N 1
ATOM 785 C CA . LEU A 1 105 ? -20.342 2.613 23.741 1.00 54.34 105 LEU A CA 1
ATOM 786 C C . LEU A 1 105 ? -21.701 2.627 23.017 1.00 54.34 105 LEU A C 1
ATOM 788 O O . LEU A 1 105 ? -22.744 2.803 23.643 1.00 54.34 105 LEU A O 1
ATOM 792 N N . SER A 1 106 ? -21.737 2.366 21.707 1.00 59.69 106 SER A N 1
ATOM 793 C CA . SER A 1 106 ? -22.914 1.632 21.210 1.00 59.69 106 SER A CA 1
ATOM 794 C C . SER A 1 106 ? -22.872 0.254 21.879 1.00 59.69 106 SER A C 1
ATOM 796 O O . SER A 1 106 ? -21.813 -0.382 21.856 1.00 59.69 106 SER A O 1
ATOM 798 N N . GLU A 1 107 ? -23.982 -0.230 22.450 1.00 64.19 107 GLU A N 1
ATOM 799 C CA . GLU A 1 107 ? -24.089 -1.586 23.036 1.00 64.19 107 GLU A CA 1
ATOM 800 C C . GLU A 1 107 ? -23.631 -2.694 22.067 1.00 64.19 107 GLU A C 1
ATOM 802 O O . GLU A 1 107 ? -23.320 -3.807 22.481 1.00 64.19 107 GLU A O 1
ATOM 807 N N . ARG A 1 108 ? -23.578 -2.388 20.766 1.00 79.25 108 ARG A N 1
ATOM 808 C CA . ARG A 1 108 ? -23.220 -3.306 19.679 1.00 79.25 108 ARG A CA 1
ATOM 809 C C . ARG A 1 108 ? -21.812 -3.106 19.128 1.00 79.25 108 ARG A C 1
ATOM 811 O O . ARG A 1 108 ? -21.426 -3.785 18.179 1.00 79.25 108 ARG A O 1
ATOM 818 N N . SER A 1 109 ? -21.048 -2.172 19.687 1.00 88.19 109 SER A N 1
ATOM 819 C CA . SER A 1 109 ? -19.663 -1.964 19.282 1.00 88.19 109 SER A CA 1
ATOM 820 C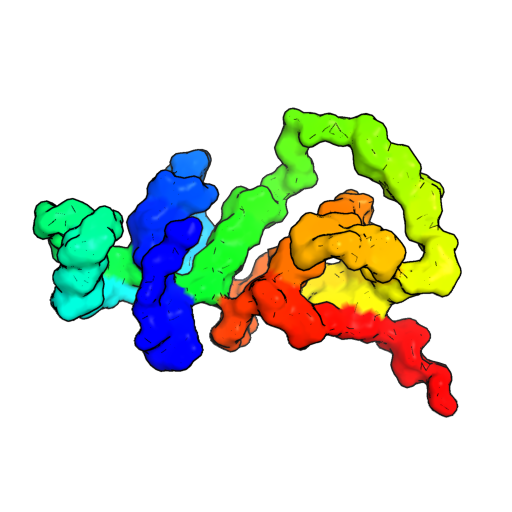 C . SER A 1 109 ? -18.783 -3.141 19.718 1.00 88.19 109 SER A C 1
ATOM 822 O O . SER A 1 109 ? -18.945 -3.705 20.801 1.00 88.19 109 SER A O 1
ATOM 824 N N . VAL A 1 110 ? -17.854 -3.539 18.849 1.00 91.19 110 VAL A N 1
ATOM 825 C CA . VAL A 1 110 ? -17.029 -4.737 19.038 1.00 91.19 110 VAL A CA 1
ATOM 826 C C . VAL A 1 110 ? -15.561 -4.352 19.023 1.00 91.19 110 VAL A C 1
ATOM 828 O O . VAL A 1 110 ? -15.076 -3.737 18.071 1.00 91.19 110 VAL A O 1
ATOM 831 N N . ARG A 1 111 ? -14.826 -4.728 20.072 1.00 93.75 111 ARG A N 1
ATOM 832 C CA . ARG A 1 111 ? -13.375 -4.523 20.108 1.00 93.75 111 ARG A CA 1
ATOM 833 C C . ARG A 1 111 ? -12.686 -5.481 19.146 1.00 93.75 111 ARG A C 1
ATOM 835 O O . ARG A 1 111 ? -12.847 -6.697 19.246 1.00 93.75 111 ARG A O 1
ATOM 842 N N . VAL A 1 112 ? -11.881 -4.922 18.254 1.00 95.31 112 VAL A N 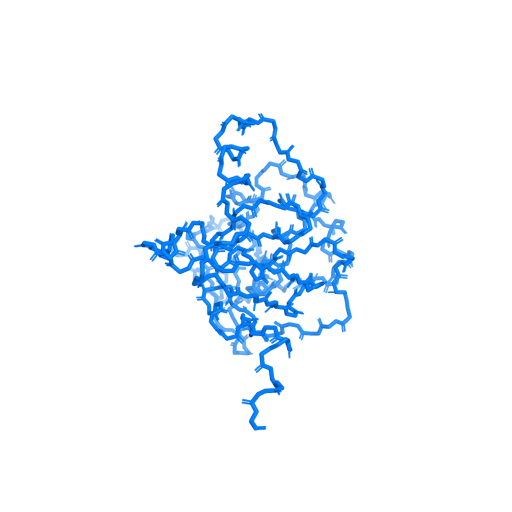1
ATOM 843 C CA . VAL A 1 112 ? -11.153 -5.658 17.222 1.00 95.31 112 VAL A CA 1
ATOM 844 C C . VAL A 1 112 ? -9.678 -5.276 17.205 1.00 95.31 112 VAL A C 1
ATOM 846 O O . VAL A 1 112 ? -9.279 -4.227 17.713 1.00 95.31 112 VAL A O 1
ATOM 849 N N . TYR A 1 113 ? -8.851 -6.116 16.600 1.00 95.38 113 TYR A N 1
ATOM 850 C CA . TYR A 1 113 ? -7.453 -5.809 16.328 1.00 95.38 113 TYR A CA 1
ATOM 851 C C . TYR A 1 113 ? -6.990 -6.464 15.026 1.00 95.38 113 TYR A C 1
ATOM 853 O O . TYR A 1 113 ? -7.634 -7.381 14.524 1.00 95.38 113 TYR A O 1
ATOM 861 N N . HIS A 1 114 ? -5.872 -5.999 14.478 1.00 93.94 114 HIS A N 1
ATOM 862 C CA . HIS A 1 114 ? -5.136 -6.713 13.434 1.00 93.94 114 HIS A CA 1
ATOM 863 C C . HIS A 1 114 ? -3.662 -6.806 13.813 1.00 93.94 114 HIS A C 1
ATOM 865 O O . HIS A 1 114 ? -3.164 -6.022 14.624 1.00 93.94 114 HIS A O 1
ATOM 871 N N . GLU A 1 115 ? -2.956 -7.750 13.197 1.00 91.31 115 GLU A N 1
ATOM 872 C CA . GLU A 1 115 ? -1.521 -7.951 13.426 1.00 91.31 115 GLU A CA 1
ATOM 873 C C . GLU A 1 115 ? -0.639 -7.526 12.246 1.00 91.31 115 GLU A C 1
ATOM 875 O O . GLU A 1 115 ? 0.575 -7.672 12.286 1.00 91.31 115 GLU A O 1
ATOM 880 N N . CYS A 1 116 ? -1.232 -6.974 11.192 1.00 89.25 116 CYS A N 1
ATOM 881 C CA . CYS A 1 116 ? -0.493 -6.500 10.025 1.00 89.25 116 CYS A CA 1
ATOM 882 C C . CYS A 1 116 ? 0.319 -5.227 10.339 1.00 89.25 116 CYS A C 1
ATOM 884 O O . CYS A 1 116 ? -0.148 -4.362 11.080 1.00 89.25 116 CYS A O 1
ATOM 886 N N . PHE A 1 117 ? 1.511 -5.104 9.745 1.00 85.50 117 PHE A N 1
ATOM 887 C CA . PHE A 1 117 ? 2.317 -3.873 9.658 1.00 85.50 117 PHE A CA 1
ATOM 888 C C . PHE A 1 117 ? 2.484 -3.060 10.958 1.00 85.50 117 PHE A C 1
ATOM 890 O O . PHE A 1 117 ? 2.427 -1.832 10.937 1.00 85.50 117 PHE A O 1
ATOM 897 N N . GLY A 1 118 ? 2.715 -3.723 12.094 1.00 83.31 118 GLY A N 1
ATOM 898 C CA . GLY A 1 118 ? 2.927 -3.057 13.389 1.00 83.31 118 GLY A CA 1
ATOM 899 C C . GLY A 1 118 ? 1.733 -3.119 14.343 1.00 83.31 118 GLY A C 1
ATOM 900 O O . GLY A 1 118 ? 1.868 -2.717 15.499 1.00 83.31 118 GLY A O 1
ATOM 901 N N . LYS A 1 119 ? 0.630 -3.748 13.915 1.00 89.25 119 LYS A N 1
ATOM 902 C CA . LYS A 1 119 ? -0.569 -4.051 14.711 1.00 89.25 119 LYS A CA 1
ATOM 903 C C . LYS A 1 119 ? -1.353 -2.803 15.134 1.00 89.25 119 LYS A C 1
ATOM 905 O O . LYS A 1 119 ? -0.791 -1.779 15.511 1.00 89.25 119 LYS A O 1
ATOM 910 N N . CYS A 1 120 ? -2.674 -2.916 15.190 1.00 91.75 120 CYS A N 1
ATOM 911 C CA . CYS A 1 120 ? -3.529 -1.863 15.738 1.00 91.75 120 CYS A CA 1
ATOM 912 C C . CYS A 1 120 ? -4.759 -2.456 16.421 1.00 91.75 120 CYS A C 1
ATOM 914 O O . CYS A 1 120 ? -5.211 -3.552 16.079 1.00 91.75 120 CYS A O 1
ATOM 916 N N . LYS A 1 121 ? -5.298 -1.720 17.395 1.00 94.31 121 LYS A N 1
ATOM 917 C CA . LYS A 1 121 ? -6.552 -2.036 18.082 1.00 94.31 121 LYS A CA 1
ATOM 918 C C . LYS A 1 121 ? -7.600 -0.990 17.732 1.00 94.31 121 LYS A C 1
ATOM 920 O O . LYS A 1 121 ? -7.301 0.199 17.634 1.00 94.31 121 LYS A O 1
ATOM 925 N N . GLY A 1 122 ? -8.837 -1.438 17.577 1.00 94.06 122 GLY A N 1
ATOM 926 C CA . GLY A 1 122 ? -9.942 -0.586 17.180 1.00 94.06 122 GLY A CA 1
ATOM 927 C C . GLY A 1 122 ? -11.272 -1.004 17.784 1.00 94.06 122 GLY A C 1
ATOM 928 O O . GLY A 1 122 ? -11.415 -2.081 18.365 1.00 94.06 122 GLY A O 1
ATOM 929 N N . LEU A 1 123 ? -12.257 -0.132 17.617 1.00 94.44 123 LEU A N 1
ATOM 930 C CA . LEU A 1 123 ? -13.651 -0.382 17.942 1.00 94.44 123 LEU A CA 1
ATOM 931 C C . LEU A 1 123 ? -14.457 -0.397 16.641 1.00 94.44 123 LEU A C 1
ATOM 933 O O . LEU A 1 123 ? -14.594 0.633 15.982 1.00 94.44 123 LEU A O 1
ATOM 937 N N . LEU A 1 124 ? -14.951 -1.571 16.251 1.00 93.69 124 LEU A N 1
ATOM 938 C CA . LEU A 1 124 ? -15.860 -1.725 15.121 1.00 93.69 124 LEU A CA 1
ATOM 939 C C . LEU A 1 124 ? -17.267 -1.317 15.557 1.00 93.69 124 LEU A C 1
ATOM 941 O O . LEU A 1 124 ? -17.779 -1.815 16.557 1.00 93.69 124 LEU A O 1
ATOM 945 N N . VAL A 1 125 ? -17.898 -0.453 14.770 1.00 92.38 125 VAL A N 1
ATOM 946 C CA . VAL A 1 125 ? -19.276 0.009 14.949 1.00 92.38 125 VAL A CA 1
ATOM 947 C C . VAL A 1 125 ? -20.085 -0.507 13.755 1.00 92.38 125 VAL A C 1
ATOM 949 O O . VAL A 1 125 ? -20.062 0.121 12.690 1.00 92.38 125 VAL A O 1
ATOM 952 N N . PRO A 1 126 ? -20.740 -1.680 13.871 1.00 90.12 126 PRO A N 1
ATOM 953 C CA . PRO A 1 126 ? -21.415 -2.327 12.745 1.00 90.12 126 PRO A CA 1
ATOM 954 C C . PRO A 1 126 ? -22.461 -1.440 12.066 1.00 90.12 126 PRO A C 1
ATOM 956 O O . PRO A 1 126 ? -22.609 -1.492 10.848 1.00 90.12 126 PRO A O 1
ATOM 959 N N . GLU A 1 127 ? -23.134 -0.574 12.827 1.00 89.25 127 GLU A N 1
ATOM 960 C CA . GLU A 1 127 ? -24.160 0.350 12.328 1.00 89.25 127 GLU A CA 1
ATOM 961 C C . GLU A 1 127 ? -23.621 1.341 11.288 1.00 89.25 127 GLU A C 1
ATOM 963 O O . GLU A 1 127 ? -24.367 1.816 10.435 1.00 89.25 127 GLU A O 1
ATOM 968 N N . LEU A 1 128 ? -22.322 1.648 11.338 1.00 89.00 128 LEU A N 1
ATOM 969 C CA . LEU A 1 128 ? -21.675 2.563 10.400 1.00 89.00 128 LEU A CA 1
ATOM 970 C C . LEU A 1 128 ? -21.202 1.864 9.120 1.00 89.00 128 LEU A C 1
ATOM 972 O O . LEU A 1 128 ? -20.794 2.537 8.173 1.00 89.00 128 LEU A O 1
ATOM 976 N N . TYR A 1 129 ? -21.247 0.530 9.051 1.00 91.06 129 TYR A N 1
ATOM 977 C CA . TYR A 1 129 ? -20.816 -0.221 7.873 1.00 91.06 129 TYR A CA 1
ATOM 978 C C . TYR A 1 129 ? -21.909 -0.261 6.793 1.00 91.06 129 TYR A C 1
ATOM 980 O O . TYR A 1 129 ? -22.539 -1.285 6.540 1.00 91.06 129 TYR A O 1
ATOM 988 N N . SER A 1 130 ? -22.124 0.873 6.126 1.00 91.69 130 SER A N 1
ATOM 989 C CA . SER A 1 130 ? -23.084 0.998 5.018 1.00 91.69 130 SER A CA 1
ATOM 990 C C . SER A 1 130 ? -22.515 0.581 3.656 1.00 91.69 130 SER A C 1
ATOM 992 O O . SER A 1 130 ? -23.263 0.290 2.726 1.00 91.69 130 SER A O 1
ATOM 994 N N . SER A 1 131 ? -21.186 0.562 3.511 1.00 93.25 131 SER A N 1
ATOM 995 C CA . SER A 1 131 ? -20.484 0.192 2.275 1.00 93.25 131 SER A CA 1
ATOM 996 C C . SER A 1 131 ? -19.034 -0.239 2.561 1.00 93.25 131 SER A C 1
ATOM 998 O O . SER A 1 131 ? -18.508 0.067 3.633 1.00 93.25 131 SER A O 1
ATOM 1000 N N . PRO A 1 132 ? -18.324 -0.895 1.619 1.00 89.12 132 PRO A N 1
ATOM 1001 C CA . PRO A 1 132 ? -16.925 -1.309 1.813 1.00 89.12 132 PRO A CA 1
ATOM 1002 C C . PRO A 1 132 ? -15.932 -0.172 2.113 1.00 89.12 132 PRO A C 1
ATOM 1004 O O . PRO A 1 132 ? -14.856 -0.423 2.662 1.00 89.12 132 PRO A O 1
ATOM 1007 N N . SER A 1 133 ? -16.281 1.065 1.749 1.00 88.50 133 SER A N 1
ATOM 1008 C CA . SER A 1 133 ? -15.509 2.281 2.022 1.00 88.50 133 SER A CA 1
ATOM 1009 C C . SER A 1 133 ? -16.026 3.079 3.220 1.00 88.50 133 SER A C 1
ATOM 1011 O O . SER A 1 133 ? -15.468 4.132 3.515 1.00 88.50 133 SER A O 1
ATOM 1013 N N . ALA A 1 134 ? -17.085 2.624 3.895 1.00 90.31 134 ALA A N 1
ATOM 1014 C CA . ALA A 1 134 ? -17.621 3.314 5.058 1.00 90.31 134 ALA A CA 1
ATOM 1015 C C . ALA A 1 134 ? -16.631 3.239 6.224 1.00 90.31 134 ALA A C 1
ATOM 1017 O O . ALA A 1 134 ? -16.098 2.173 6.538 1.00 90.31 134 ALA A O 1
ATOM 1018 N N . ALA A 1 135 ? -16.381 4.382 6.861 1.00 91.94 135 ALA A N 1
ATOM 1019 C CA . ALA A 1 135 ? -15.518 4.454 8.025 1.00 91.94 135 ALA A CA 1
ATOM 1020 C C . ALA A 1 135 ? -16.286 3.952 9.255 1.00 91.94 135 ALA A C 1
ATOM 1022 O O . ALA A 1 135 ? -17.127 4.661 9.801 1.00 91.94 135 ALA A O 1
ATOM 1023 N N . CYS A 1 136 ? -16.013 2.712 9.660 1.00 93.00 136 CYS A N 1
ATOM 1024 C CA . CYS A 1 136 ? -16.757 2.017 10.713 1.00 93.00 136 CYS A CA 1
ATOM 1025 C C . CYS A 1 136 ? -15.865 1.459 11.827 1.00 93.00 136 CYS A C 1
ATOM 1027 O O . CYS A 1 136 ? -16.382 0.844 12.753 1.00 93.00 136 CYS A O 1
ATOM 1029 N N . ILE A 1 137 ? -14.543 1.643 11.749 1.00 94.12 137 ILE A N 1
ATOM 1030 C CA . ILE A 1 137 ? -13.609 1.217 12.795 1.00 94.12 137 ILE A CA 1
ATOM 1031 C C . ILE A 1 137 ? -12.894 2.436 13.353 1.00 94.12 137 ILE A C 1
ATOM 1033 O O . ILE A 1 137 ? -12.181 3.120 12.621 1.00 94.12 137 ILE A O 1
ATOM 1037 N N . GLN A 1 138 ? -13.060 2.694 14.645 1.00 92.69 138 GLN A N 1
ATOM 1038 C CA . GLN A 1 138 ? -12.303 3.724 15.342 1.00 92.69 138 GLN A CA 1
ATOM 1039 C C . GLN A 1 138 ? -10.976 3.146 15.828 1.00 92.69 138 GLN A C 1
ATOM 1041 O O . GLN A 1 138 ? -10.980 2.154 16.551 1.00 92.69 138 GLN A O 1
ATOM 1046 N N . CYS A 1 139 ? -9.845 3.758 15.483 1.00 92.19 139 CYS A N 1
ATOM 1047 C CA . CYS A 1 139 ? -8.565 3.405 16.099 1.00 92.19 139 CYS A CA 1
ATOM 1048 C C . CYS A 1 139 ? -8.564 3.815 17.581 1.00 92.19 139 CYS A C 1
ATOM 1050 O O . CYS A 1 139 ? -8.943 4.940 17.907 1.00 92.19 139 CYS A O 1
ATOM 1052 N N . LEU A 1 140 ? -8.129 2.934 18.486 1.00 90.81 140 LEU A N 1
ATOM 1053 C CA . LEU A 1 140 ? -8.105 3.247 19.921 1.00 90.81 140 LEU A CA 1
ATOM 1054 C C . LEU A 1 140 ? -6.992 4.233 20.308 1.00 90.81 140 LEU A C 1
ATOM 1056 O O . LEU A 1 140 ? -7.127 4.919 21.320 1.00 90.81 140 LEU A O 1
ATOM 1060 N N . ASP A 1 141 ? -5.943 4.343 19.490 1.00 88.38 141 ASP A N 1
ATOM 1061 C CA . ASP A 1 141 ? -4.800 5.223 19.746 1.00 88.38 141 ASP A CA 1
ATOM 1062 C C . ASP A 1 141 ? -5.063 6.652 19.233 1.00 88.38 141 ASP A C 1
ATOM 1064 O O . ASP A 1 141 ? -5.024 7.606 20.008 1.00 88.38 141 ASP A O 1
ATOM 1068 N N . CYS A 1 142 ? -5.388 6.826 17.942 1.00 86.62 142 CYS A N 1
ATOM 1069 C CA . CYS A 1 142 ? -5.623 8.158 17.358 1.00 86.62 142 CYS A CA 1
ATOM 1070 C C . CYS A 1 142 ? -7.085 8.610 17.313 1.00 86.62 142 CYS A C 1
ATOM 1072 O O . CYS A 1 142 ? -7.355 9.748 16.929 1.00 86.62 142 CYS A O 1
ATOM 1074 N N . ARG A 1 143 ? -8.037 7.738 17.669 1.00 87.81 143 ARG A N 1
ATOM 1075 C CA . ARG A 1 143 ? -9.488 8.014 17.677 1.00 87.81 143 ARG A CA 1
ATOM 1076 C C . ARG A 1 143 ? -10.098 8.397 16.323 1.00 87.81 143 ARG A C 1
ATOM 1078 O O . ARG A 1 143 ? -11.280 8.742 16.269 1.00 87.81 143 ARG A O 1
ATOM 1085 N N . LEU A 1 144 ? -9.341 8.282 15.231 1.00 87.31 144 LEU A N 1
ATOM 1086 C CA . LEU A 1 144 ? -9.832 8.471 13.867 1.00 87.31 144 LEU A CA 1
ATOM 1087 C C . LEU A 1 144 ? -10.635 7.255 13.391 1.00 87.31 144 LEU A C 1
ATOM 1089 O O . LEU A 1 144 ? -10.393 6.123 13.813 1.00 87.31 144 LEU A O 1
ATOM 1093 N N . MET A 1 145 ? -11.585 7.513 12.492 1.00 90.44 145 MET A N 1
ATOM 1094 C CA . MET A 1 145 ? -12.436 6.498 11.874 1.00 90.44 145 MET A CA 1
ATOM 1095 C C . MET A 1 145 ? -11.835 6.028 10.550 1.00 90.44 145 MET A C 1
ATOM 1097 O O . MET A 1 145 ? -11.508 6.840 9.684 1.00 90.44 145 MET A O 1
ATOM 1101 N N . TYR A 1 146 ? -11.761 4.714 10.367 1.00 92.19 146 TYR A N 1
ATOM 1102 C CA . TYR A 1 146 ? -11.181 4.073 9.195 1.00 92.19 146 TYR A CA 1
ATOM 1103 C C . TYR A 1 146 ? -12.170 3.111 8.533 1.00 92.19 146 TYR A C 1
ATOM 1105 O O . TYR A 1 146 ? -12.894 2.378 9.217 1.00 92.19 146 TYR A O 1
ATOM 1113 N N . PRO A 1 147 ? -12.184 3.056 7.190 1.00 94.31 147 PRO A N 1
ATOM 1114 C CA . PRO A 1 147 ? -12.714 1.907 6.474 1.00 94.31 147 PRO A CA 1
ATOM 1115 C C . PRO A 1 147 ? -11.921 0.640 6.826 1.00 94.31 147 PRO A C 1
ATOM 1117 O O . PRO A 1 147 ? -10.704 0.737 7.014 1.00 94.31 147 PRO A O 1
ATOM 1120 N N . PRO A 1 148 ? -12.532 -0.559 6.843 1.00 95.06 148 PRO A N 1
ATOM 1121 C CA . PRO A 1 148 ? -11.848 -1.776 7.290 1.00 95.06 148 PRO A CA 1
ATOM 1122 C C . PRO A 1 148 ? -10.536 -2.084 6.554 1.00 95.06 148 PRO A C 1
ATOM 1124 O O . PRO A 1 148 ? -9.526 -2.389 7.180 1.00 95.06 148 PRO A O 1
ATOM 1127 N N . HIS A 1 149 ? -10.517 -1.914 5.229 1.00 93.31 149 HIS A N 1
ATOM 1128 C CA . HIS A 1 149 ? -9.325 -2.131 4.400 1.00 93.31 149 HIS A CA 1
ATOM 1129 C C . HIS A 1 149 ? -8.205 -1.103 4.656 1.00 93.31 149 HIS A C 1
ATOM 1131 O O . HIS A 1 149 ? -7.041 -1.381 4.392 1.00 93.31 149 HIS A O 1
ATOM 1137 N N . LYS A 1 150 ? -8.530 0.083 5.185 1.00 91.94 150 LYS A N 1
ATOM 1138 C CA . LYS A 1 150 ? -7.533 1.075 5.621 1.00 91.94 150 LYS A CA 1
ATOM 1139 C C . LYS A 1 150 ? -7.084 0.838 7.055 1.00 91.94 150 LYS A C 1
ATOM 1141 O O . LYS A 1 150 ? -5.925 1.080 7.362 1.00 91.94 150 LYS A O 1
ATOM 1146 N N . PHE A 1 151 ? -7.975 0.337 7.908 1.00 93.06 151 PHE A N 1
ATOM 1147 C CA . PHE A 1 151 ? -7.638 -0.007 9.282 1.00 93.06 151 PHE A CA 1
ATOM 1148 C C . PHE A 1 151 ? -6.572 -1.105 9.339 1.00 93.06 151 PHE A C 1
ATOM 1150 O O . PHE A 1 151 ? -5.598 -0.940 10.049 1.00 93.06 151 PHE A O 1
ATOM 1157 N N . VAL A 1 152 ? -6.678 -2.165 8.527 1.00 93.12 152 VAL A N 1
ATOM 1158 C CA . VAL A 1 152 ? -5.709 -3.285 8.539 1.00 93.12 152 VAL A CA 1
ATOM 1159 C C . VAL A 1 152 ? -4.292 -2.921 8.089 1.00 93.12 152 VAL A C 1
ATOM 1161 O O . VAL A 1 152 ? -3.390 -3.738 8.231 1.00 93.12 152 VAL A O 1
ATOM 1164 N N . VAL A 1 153 ? -4.075 -1.727 7.534 1.00 90.69 153 VAL A N 1
ATOM 1165 C CA . VAL A 1 153 ? -2.728 -1.220 7.227 1.00 90.69 153 VAL A CA 1
ATOM 1166 C C . VAL A 1 153 ? -2.280 -0.109 8.170 1.00 90.69 153 VAL A C 1
ATOM 1168 O O . VAL A 1 153 ? -1.122 0.285 8.144 1.00 90.69 153 VAL A O 1
ATOM 1171 N N . HIS A 1 154 ? -3.171 0.380 9.026 1.00 90.12 154 HIS A N 1
ATOM 1172 C CA . HIS A 1 154 ? -2.897 1.464 9.951 1.00 90.12 154 HIS A CA 1
ATOM 1173 C C . HIS A 1 154 ? -2.127 0.957 11.178 1.00 90.12 154 HIS A C 1
ATOM 1175 O O . HIS A 1 154 ? -2.424 -0.097 11.723 1.00 90.12 154 HIS A O 1
ATOM 1181 N N . SER A 1 155 ? -1.129 1.710 11.636 1.00 86.56 155 SER A N 1
ATOM 1182 C CA . SER A 1 155 ? -0.357 1.376 12.834 1.00 86.56 155 SER A CA 1
ATOM 1183 C C . SER A 1 155 ? 0.230 2.642 13.452 1.00 86.56 155 SER A C 1
ATOM 1185 O O . SER A 1 155 ? 0.533 3.606 12.749 1.00 86.56 155 SER A O 1
ATOM 1187 N N . HIS A 1 156 ? 0.404 2.617 14.772 1.00 82.94 156 HIS A N 1
ATOM 1188 C CA . HIS A 1 156 ? 1.124 3.635 15.546 1.00 82.94 156 HIS A CA 1
ATOM 1189 C C . HIS A 1 156 ? 2.449 3.127 16.114 1.00 82.94 156 HIS A C 1
ATOM 1191 O O . HIS A 1 156 ? 3.212 3.893 16.702 1.00 82.94 156 HIS A O 1
ATOM 1197 N N . LYS A 1 157 ? 2.721 1.829 15.966 1.00 75.38 157 LYS A N 1
ATOM 1198 C CA . LYS A 1 157 ? 3.998 1.234 16.351 1.00 75.38 157 LYS A CA 1
ATOM 1199 C C . LYS A 1 157 ? 4.963 1.299 15.179 1.00 75.38 157 LYS A C 1
ATOM 1201 O O . LYS A 1 157 ? 4.549 1.454 14.030 1.00 75.38 157 LYS A O 1
ATOM 1206 N N . ALA A 1 158 ? 6.248 1.140 15.491 1.00 69.50 158 ALA A N 1
ATOM 1207 C CA . ALA A 1 158 ? 7.282 0.987 14.479 1.00 69.50 158 ALA A CA 1
ATOM 1208 C C . ALA A 1 158 ? 6.866 -0.075 13.448 1.00 69.50 158 ALA A C 1
ATOM 1210 O O . ALA A 1 158 ? 6.324 -1.125 13.813 1.00 69.50 158 ALA A O 1
ATOM 1211 N N . LEU A 1 159 ? 7.099 0.230 12.172 1.00 70.75 159 LEU A N 1
ATOM 1212 C CA . LEU A 1 159 ? 6.756 -0.658 11.070 1.00 70.75 159 LEU A CA 1
ATOM 1213 C C . LEU A 1 159 ? 7.500 -1.991 11.235 1.00 70.75 159 LEU A C 1
ATOM 1215 O O . LEU A 1 159 ? 8.670 -2.043 11.627 1.00 70.75 159 LEU A O 1
ATOM 1219 N N . GLU A 1 160 ? 6.795 -3.095 10.987 1.00 70.88 160 GLU A N 1
ATOM 1220 C CA . GLU A 1 160 ? 7.412 -4.417 11.011 1.00 70.88 160 GLU A CA 1
ATOM 1221 C C . GLU A 1 160 ? 8.305 -4.586 9.774 1.00 70.88 160 GLU A C 1
ATOM 1223 O O . GLU A 1 160 ? 7.834 -4.761 8.647 1.00 70.88 160 GLU A O 1
ATOM 1228 N N . ASN A 1 161 ? 9.620 -4.541 10.002 1.00 69.88 161 ASN A N 1
ATOM 1229 C CA . ASN A 1 161 ? 10.627 -4.637 8.936 1.00 69.88 161 ASN A CA 1
ATOM 1230 C C . ASN A 1 161 ? 11.262 -6.036 8.843 1.00 69.88 161 ASN A C 1
ATOM 1232 O O . ASN A 1 161 ? 12.109 -6.277 7.990 1.00 69.88 161 ASN A O 1
ATOM 1236 N N . ARG A 1 162 ? 10.861 -6.968 9.722 1.00 73.00 162 ARG A N 1
ATOM 1237 C CA . ARG A 1 162 ? 11.400 -8.342 9.792 1.00 73.00 162 ARG A CA 1
ATOM 1238 C C . ARG A 1 162 ? 10.360 -9.440 9.558 1.00 73.00 162 ARG A C 1
ATOM 1240 O O . ARG A 1 162 ? 10.728 -10.608 9.473 1.00 73.00 162 ARG A O 1
ATOM 1247 N N . THR A 1 163 ? 9.083 -9.084 9.450 1.00 77.19 163 THR A N 1
ATOM 1248 C CA . THR A 1 163 ? 7.995 -10.030 9.182 1.00 77.19 163 THR A CA 1
ATOM 1249 C C . THR A 1 163 ? 7.764 -10.119 7.675 1.00 77.19 163 THR A C 1
ATOM 1251 O O . THR A 1 163 ? 7.621 -9.102 6.997 1.00 77.19 163 THR A O 1
ATOM 1254 N N . CYS A 1 164 ? 7.716 -11.336 7.129 1.00 77.25 164 CYS A N 1
ATOM 1255 C CA . CYS A 1 164 ? 7.322 -11.543 5.739 1.00 77.25 164 CYS A CA 1
ATOM 1256 C C . CYS A 1 164 ? 5.792 -11.475 5.631 1.00 77.25 164 CYS A C 1
ATOM 1258 O O . CYS A 1 164 ? 5.095 -12.322 6.184 1.00 77.25 164 CYS A O 1
ATOM 1260 N N . HIS A 1 165 ? 5.270 -10.481 4.913 1.00 81.06 165 HIS A N 1
ATOM 1261 C CA . HIS A 1 165 ? 3.828 -10.274 4.720 1.00 81.06 165 HIS A CA 1
ATOM 1262 C C . HIS A 1 165 ? 3.322 -10.809 3.369 1.00 81.06 165 HIS A C 1
ATOM 1264 O O . HIS A 1 165 ? 2.378 -10.268 2.802 1.00 81.06 165 HIS A O 1
ATOM 1270 N N . TRP A 1 166 ? 3.981 -11.833 2.823 1.00 85.56 166 TRP A N 1
ATOM 1271 C CA . TRP A 1 166 ? 3.704 -12.357 1.485 1.00 85.56 166 TRP A CA 1
ATOM 1272 C C . TRP A 1 166 ? 2.213 -12.645 1.259 1.00 85.56 166 TRP A C 1
ATOM 1274 O O . TRP A 1 166 ? 1.562 -13.303 2.070 1.00 85.56 166 TRP A O 1
ATOM 1284 N N . GLY A 1 167 ? 1.680 -12.146 0.141 1.00 85.25 167 GLY A N 1
ATOM 1285 C CA . GLY A 1 167 ? 0.280 -12.347 -0.229 1.00 85.25 167 GLY A CA 1
ATOM 1286 C C . GLY A 1 167 ? -0.720 -11.498 0.561 1.00 85.25 167 GLY A C 1
ATOM 1287 O O . GLY A 1 167 ? -1.922 -11.755 0.471 1.00 85.25 167 GLY A O 1
ATOM 1288 N N . PHE A 1 168 ? -0.264 -10.491 1.315 1.00 91.88 168 PHE A N 1
ATOM 1289 C CA . PHE A 1 168 ? -1.161 -9.531 1.948 1.00 91.88 168 PHE A CA 1
ATOM 1290 C C . PHE A 1 168 ? -1.995 -8.780 0.896 1.00 91.88 168 PHE A C 1
ATOM 1292 O O . PHE A 1 168 ?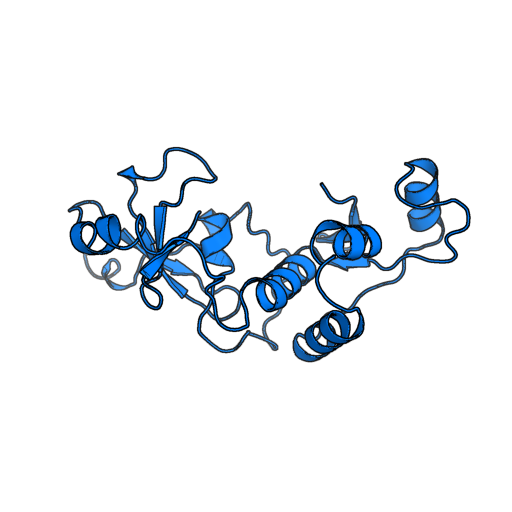 -1.499 -8.347 -0.149 1.00 91.88 168 PHE A O 1
ATOM 1299 N N . ASP A 1 169 ? -3.288 -8.636 1.178 1.00 91.50 169 ASP A N 1
ATOM 1300 C CA . ASP A 1 169 ? -4.220 -7.893 0.339 1.00 91.50 169 ASP A CA 1
ATOM 1301 C C . ASP A 1 169 ? -5.246 -7.175 1.210 1.00 91.50 169 ASP A C 1
ATOM 1303 O O . ASP A 1 169 ? -6.203 -7.794 1.672 1.00 91.50 169 ASP A O 1
ATOM 1307 N N . SER A 1 170 ? -5.102 -5.861 1.387 1.00 92.50 170 SER A N 1
ATOM 1308 C CA . SER A 1 170 ? -6.027 -5.068 2.209 1.00 92.50 170 SER A CA 1
ATOM 1309 C C . SER A 1 170 ? -7.516 -5.219 1.838 1.00 92.50 170 SER A C 1
ATOM 1311 O O . SER A 1 170 ? -8.386 -5.049 2.697 1.00 92.50 170 SER A O 1
ATOM 1313 N N . ALA A 1 171 ? -7.852 -5.603 0.598 1.00 92.06 171 ALA A N 1
ATOM 1314 C CA . ALA A 1 171 ? -9.232 -5.884 0.196 1.00 92.06 171 ALA A CA 1
ATOM 1315 C C . ALA A 1 171 ? -9.828 -7.102 0.931 1.00 92.06 171 ALA A C 1
ATOM 1317 O O . ALA A 1 171 ? -11.035 -7.144 1.176 1.00 92.06 171 ALA A O 1
ATOM 1318 N N . ASN A 1 172 ? -8.982 -8.043 1.359 1.00 93.25 172 ASN A N 1
ATOM 1319 C CA . ASN A 1 172 ? -9.331 -9.228 2.142 1.00 93.25 172 ASN A CA 1
ATOM 1320 C C . ASN A 1 172 ? -9.321 -8.963 3.658 1.00 93.25 172 ASN A C 1
ATOM 1322 O O . ASN A 1 172 ? -9.137 -9.888 4.444 1.00 93.25 172 ASN A O 1
ATOM 1326 N N . TRP A 1 173 ? -9.557 -7.717 4.087 1.00 94.25 173 TRP A N 1
ATOM 1327 C CA . TRP A 1 173 ? -9.496 -7.272 5.488 1.00 94.25 173 TRP A CA 1
ATOM 1328 C C . TRP A 1 173 ? -10.184 -8.194 6.505 1.00 94.25 173 TRP A C 1
ATOM 1330 O O . TRP A 1 173 ? -9.730 -8.288 7.641 1.00 94.25 173 TRP A O 1
ATOM 1340 N N . ARG A 1 174 ? -11.253 -8.902 6.117 1.00 94.31 174 ARG A N 1
ATOM 1341 C CA . ARG A 1 174 ? -11.963 -9.858 6.985 1.00 94.31 174 ARG A CA 1
ATOM 1342 C C . ARG A 1 174 ? -11.063 -10.979 7.508 1.00 94.31 174 ARG A C 1
ATOM 1344 O O . ARG A 1 174 ? -11.319 -11.481 8.590 1.00 94.31 174 ARG A O 1
ATOM 1351 N N . ALA A 1 175 ? -10.019 -11.346 6.766 1.00 93.88 175 ALA A N 1
ATOM 1352 C CA . ALA A 1 175 ? -9.031 -12.337 7.186 1.00 93.88 175 ALA A CA 1
ATOM 1353 C C . ALA A 1 175 ? -8.022 -11.792 8.213 1.00 93.88 175 ALA A C 1
ATOM 1355 O O . ALA A 1 175 ? -7.296 -12.570 8.823 1.00 93.88 175 ALA A O 1
ATOM 1356 N N . TYR A 1 176 ? -7.953 -10.469 8.389 1.00 94.12 176 TYR A N 1
ATOM 1357 C CA . TYR A 1 176 ? -6.948 -9.809 9.229 1.00 94.12 176 TYR A CA 1
ATOM 1358 C C . TYR A 1 176 ? -7.532 -9.124 10.464 1.00 94.12 176 TYR A C 1
ATOM 1360 O O . TYR A 1 176 ? -6.785 -8.807 11.387 1.00 94.12 176 TYR A O 1
ATOM 1368 N N . ILE A 1 177 ? -8.843 -8.869 10.485 1.00 95.00 177 ILE A N 1
ATOM 1369 C CA . ILE A 1 177 ? -9.531 -8.297 11.642 1.00 95.00 177 ILE A CA 1
ATOM 1370 C C . ILE A 1 177 ? -9.974 -9.424 12.570 1.00 95.00 177 ILE A C 1
ATOM 1372 O O . ILE A 1 177 ? -10.808 -10.252 12.214 1.00 95.00 177 ILE A O 1
ATOM 1376 N N . LEU A 1 178 ? -9.425 -9.410 13.777 1.00 95.06 178 LEU A N 1
ATOM 1377 C CA . LEU A 1 178 ? -9.649 -10.386 14.833 1.00 95.06 178 LEU A CA 1
ATOM 1378 C C . LEU A 1 178 ? -10.438 -9.744 15.979 1.00 95.06 178 LEU A C 1
ATOM 1380 O O . LEU A 1 178 ? -10.306 -8.548 16.244 1.00 95.06 178 LEU A O 1
ATOM 1384 N N . LEU A 1 179 ? -11.257 -10.537 16.669 1.00 93.44 179 LEU A N 1
ATOM 1385 C CA . LEU A 1 179 ? -11.960 -10.107 17.881 1.00 93.44 179 LEU A CA 1
ATOM 1386 C C . LEU A 1 179 ? -10.984 -10.019 19.054 1.00 93.44 179 LEU A C 1
ATOM 1388 O O . LEU A 1 179 ? -10.146 -10.900 19.212 1.00 93.44 179 LEU A O 1
ATOM 1392 N N . SER A 1 180 ? -11.114 -8.988 19.894 1.00 86.69 180 SER A N 1
ATOM 1393 C CA . SER A 1 180 ? -10.306 -8.855 21.116 1.00 86.69 180 SER A CA 1
ATOM 1394 C C . SER A 1 180 ? -10.402 -10.102 22.005 1.00 86.69 180 SER A C 1
ATOM 1396 O O . SER A 1 180 ? -11.468 -10.705 22.134 1.00 86.69 180 SER A O 1
ATOM 1398 N N . GLN A 1 181 ? -9.306 -10.438 22.689 1.00 75.62 181 GLN A N 1
ATOM 1399 C CA . GLN A 1 181 ? -9.258 -11.530 23.675 1.00 75.62 181 GLN A CA 1
ATOM 1400 C C . GLN A 1 181 ? -10.231 -11.325 24.846 1.00 75.62 181 GLN A C 1
ATOM 1402 O O . GLN A 1 181 ? -10.594 -12.280 25.523 1.00 75.62 181 GLN A O 1
ATOM 1407 N N . ASP A 1 182 ? -10.732 -10.102 25.045 1.00 71.75 182 ASP A N 1
ATOM 1408 C CA . ASP A 1 182 ? -11.800 -9.806 26.009 1.00 71.75 182 ASP A CA 1
ATOM 1409 C C . ASP A 1 182 ? -13.061 -10.677 25.788 1.00 71.75 182 ASP A C 1
ATOM 1411 O O . ASP A 1 182 ? -13.872 -10.837 26.699 1.00 71.75 182 ASP A O 1
ATOM 1415 N N . TYR A 1 183 ? -13.231 -11.253 24.590 1.00 67.75 183 TYR A N 1
ATOM 1416 C CA . TYR A 1 183 ? -14.356 -12.122 24.234 1.00 67.75 183 TYR A CA 1
ATOM 1417 C C . TYR A 1 183 ? -14.046 -13.627 24.299 1.00 67.75 183 TYR A C 1
ATOM 1419 O O . TYR A 1 183 ? -14.969 -14.425 24.184 1.00 67.75 183 TYR A O 1
ATOM 1427 N N . THR A 1 184 ? -12.791 -14.045 24.501 1.00 62.44 184 THR A N 1
ATOM 1428 C CA . THR A 1 184 ? -12.393 -15.469 24.456 1.00 62.44 184 THR A CA 1
ATOM 1429 C C . THR A 1 184 ? -12.544 -16.203 25.797 1.00 62.44 184 THR A C 1
ATOM 1431 O O . THR A 1 184 ? -12.061 -17.319 25.933 1.00 62.44 184 THR A O 1
ATOM 1434 N N . GLY A 1 185 ? -13.169 -15.582 26.805 1.00 55.53 185 GLY A N 1
ATOM 1435 C CA . GLY A 1 185 ? -13.255 -16.095 28.183 1.00 55.53 185 GLY A CA 1
ATOM 1436 C C . GLY A 1 185 ? -14.670 -16.338 28.717 1.00 55.53 185 GLY A C 1
ATOM 1437 O O . GLY A 1 185 ? -14.862 -16.299 29.929 1.00 55.53 185 GLY A O 1
ATOM 1438 N N . LYS A 1 186 ? -15.671 -16.527 27.851 1.00 46.31 186 LYS A N 1
ATOM 1439 C CA . LYS A 1 186 ? -17.040 -16.883 28.261 1.00 46.31 186 LYS A CA 1
ATOM 1440 C C . LYS A 1 186 ? -17.496 -18.160 27.558 1.00 46.31 186 LYS A C 1
ATOM 1442 O O . LYS A 1 186 ? -18.347 -18.103 26.676 1.00 46.31 186 LYS A O 1
ATOM 1447 N N . GLU A 1 187 ? -16.913 -19.280 27.962 1.00 36.91 187 GLU A N 1
ATOM 1448 C CA . GLU A 1 187 ? -17.493 -20.619 27.801 1.00 36.91 187 GLU A CA 1
ATOM 1449 C C . GLU A 1 187 ? -17.622 -21.267 29.179 1.00 36.91 187 GLU A C 1
ATOM 1451 O O . GLU A 1 187 ? -16.693 -21.078 30.002 1.00 36.91 187 GLU A O 1
#

pLDDT: mean 84.41, std 16.89, range [33.06, 98.0]

Organism: Rattus norvegicus (NCBI:txid10116)

InterPro domains:
  IPR003380 SKI/SNO/DAC domain [PF02437] (1-82)
  IPR009061 Putative DNA-binding domain superfamily [SSF46955] (1-83)
  IPR010919 SAND-like domain superfamily [G3DSA:3.10.390.10] (107-187)
  IPR010919 SAND-like domain superfamily [SSF63763] (109-187)
  IPR014890 c-SKI SMAD4-binding domain [PF08782] (110-182)
  IPR014890 c-SKI SMAD4-binding domain [SM01046] (109-187)
  IPR023216 Transcription regulator SKI/SnoN [PTHR10005] (1-182)
  IPR037000 Ski-like, DNA-binding domain superfamily [G3DSA:3.10.260.20] (1-84)

Foldseek 3Di:
DFDFDQDPNFTWTFVVVCCVPVVVVDDPVRLVVQCVVLVWDKDKDDPVRVVVCCVVVVDPPPDPTTTIGTPLVSLLSSCCVVPVPDDDDDDDPPPLVVVLVVVPDDVPWFWKKFDAFAIFIWIFAPVQPPDQFGFGTQTPPPRDTGRLLRRNSDHPGHTPSPDDPPPDDSSVSVVGIGGDCVPVPDD

Sequence (187 aa):
TISCFVVGGEKRLCLPQILNSVLRDFSLQQINSVCDELHIYCSRCTADQLEILKVMGILPFSAPSCGLITKTDAERLCNALLYGGAYPPPCKKELAASLALGLELSERSVRVYHECFGKCKGLLVPELYSSPSAACIQCLDCRLMYPPHKFVVHSHKALENRTCHWGFDSANWRAYILLSQDYTGKE

Radius of gyration: 19.02 Å; chains: 1; bounding box: 40×41×55 Å